Protein AF-A0A6M2BQV3-F1 (afdb_monomer_lite)

Organism: NCBI:txid1396819

Sequence (213 aa):
MRRRLRRKLACVIACLLALASIGSGAAGTNVGGQSRRVELSRQDRVTVRGLACTPYGVGIESMAPALRWSYGGKFTPVIEVSLRCAPHDRVDGLPSHYNVECRRDADRPDRAWQCLGWKAILVPTPIGDIAIEPGPYSDDFATRTVRAALDTSRFQHEVHTALPSGCRLASNWDGSGQELAELSCASGHRFLFSFWCPQGDCPRLMTVTPPGL

Secondary structure (DSSP, 8-state):
--SSSSSSSSSSTTSSSSS-----------TT-EEEEEPPPHHHHHHHHHHHSGGGT--EEEEPPEEEEEETTTEEEEEEEEEEEPP-EEETTEEEEEEEEEEEETT-TTSPPEEEEEEEEEE--TTSPEEEE-TTS-HHHHHHHHHHHHT-SSSHHHHHHHGGG-EEEE----SS-TTEEEEEETTS-EEEEE---TTS-SSEEEEEE-TT-

Str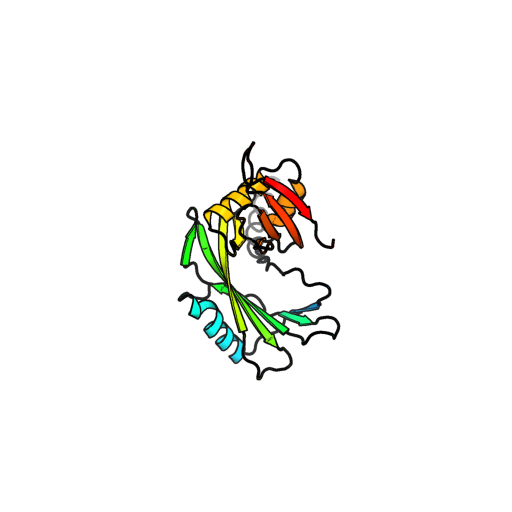ucture (mmCIF, N/CA/C/O backbone):
data_AF-A0A6M2BQV3-F1
#
_entry.id   AF-A0A6M2BQV3-F1
#
loop_
_atom_site.group_PDB
_atom_site.id
_atom_site.type_symbol
_atom_site.label_atom_id
_atom_site.label_alt_id
_atom_site.label_comp_id
_atom_site.label_asym_id
_atom_site.label_entity_id
_atom_site.label_seq_id
_atom_site.pdbx_PDB_ins_code
_atom_site.Cartn_x
_atom_site.Cartn_y
_atom_site.Cartn_z
_atom_site.occupancy
_atom_site.B_iso_or_equiv
_atom_site.auth_seq_id
_atom_site.auth_comp_id
_atom_site.auth_asym_id
_atom_site.auth_atom_id
_atom_site.pdbx_PDB_model_num
ATOM 1 N N . MET A 1 1 ? -50.383 29.218 -21.401 1.00 48.94 1 MET A N 1
ATOM 2 C CA . MET A 1 1 ? -49.205 29.005 -22.280 1.00 48.94 1 MET A CA 1
ATOM 3 C C . MET A 1 1 ? -47.844 29.070 -21.540 1.00 48.94 1 MET A C 1
ATOM 5 O O . MET A 1 1 ? -46.874 29.547 -22.101 1.00 48.94 1 MET A O 1
ATOM 9 N N . ARG A 1 2 ? -47.718 28.582 -20.286 1.00 47.00 2 ARG A N 1
ATOM 10 C CA . ARG A 1 2 ? -46.473 28.722 -19.476 1.00 47.00 2 ARG A CA 1
ATOM 11 C C . ARG A 1 2 ? -46.018 27.462 -18.709 1.00 47.00 2 ARG A C 1
ATOM 13 O O . ARG A 1 2 ? -45.164 27.550 -17.839 1.00 47.00 2 ARG A O 1
ATOM 20 N N . ARG A 1 3 ? -46.563 26.274 -19.006 1.00 46.69 3 ARG A N 1
ATOM 21 C CA . ARG A 1 3 ? -46.276 25.032 -18.243 1.00 46.69 3 ARG A CA 1
ATOM 22 C C . ARG A 1 3 ? -45.542 23.923 -19.017 1.00 46.69 3 ARG A C 1
ATOM 24 O O . ARG A 1 3 ? -45.320 22.856 -18.463 1.00 46.69 3 ARG A O 1
ATOM 31 N N . ARG A 1 4 ? -45.120 24.157 -20.267 1.00 44.50 4 ARG A N 1
ATOM 32 C CA . ARG A 1 4 ? -44.482 23.128 -21.124 1.00 44.50 4 ARG A CA 1
ATOM 33 C C . ARG A 1 4 ? -42.979 23.320 -21.387 1.00 44.50 4 ARG A C 1
ATOM 35 O O . ARG A 1 4 ? -42.440 22.630 -22.238 1.00 44.50 4 ARG A O 1
ATOM 42 N N . LEU A 1 5 ? -42.290 24.200 -20.650 1.00 47.56 5 LEU A N 1
ATOM 43 C CA . LEU A 1 5 ? -40.857 24.483 -20.867 1.00 47.56 5 LEU A CA 1
ATOM 44 C C . LEU A 1 5 ? -39.905 23.978 -19.766 1.00 47.56 5 LEU A C 1
ATOM 46 O O . LEU A 1 5 ? -38.716 24.257 -19.822 1.00 47.56 5 LEU A O 1
ATOM 50 N N . ARG A 1 6 ? -40.392 23.237 -18.760 1.00 47.84 6 ARG A N 1
ATOM 51 C CA . ARG A 1 6 ? -39.563 22.782 -17.618 1.00 47.84 6 ARG A CA 1
ATOM 52 C C . ARG A 1 6 ? -39.186 21.295 -17.629 1.00 47.84 6 ARG A C 1
ATOM 54 O O . ARG A 1 6 ? -38.537 20.834 -16.704 1.00 47.84 6 ARG A O 1
ATOM 61 N N . ARG A 1 7 ? -39.571 20.529 -18.658 1.00 45.28 7 ARG A N 1
ATOM 62 C CA . ARG A 1 7 ? -39.383 19.060 -18.697 1.00 45.28 7 ARG A CA 1
ATOM 63 C C . ARG A 1 7 ? -38.283 18.548 -19.636 1.00 45.28 7 ARG A C 1
ATOM 65 O O . ARG A 1 7 ? -38.142 17.343 -19.775 1.00 45.28 7 ARG A O 1
ATOM 72 N N . LYS A 1 8 ? -37.484 19.424 -20.255 1.00 43.09 8 LYS A N 1
ATOM 73 C CA . LYS A 1 8 ? -36.378 19.021 -21.150 1.00 43.09 8 LYS A CA 1
ATOM 74 C C . LYS A 1 8 ? -34.979 19.425 -20.661 1.00 43.09 8 LYS A C 1
ATOM 76 O O . LYS A 1 8 ? -34.040 19.393 -21.440 1.00 43.09 8 LYS A O 1
ATOM 81 N N . LEU A 1 9 ? -34.831 19.769 -19.378 1.00 42.88 9 LEU A N 1
ATOM 82 C CA . LEU A 1 9 ? -33.547 20.174 -18.784 1.00 42.88 9 LEU A CA 1
ATOM 83 C C . LEU A 1 9 ? -33.079 19.259 -17.636 1.00 42.88 9 LEU A C 1
ATOM 85 O O . LEU A 1 9 ? -32.291 19.675 -16.800 1.00 42.88 9 LEU A O 1
ATOM 89 N N . ALA A 1 10 ? -33.583 18.024 -17.573 1.00 43.19 10 ALA A N 1
ATOM 90 C CA . ALA A 1 10 ? -33.264 17.068 -16.504 1.00 43.19 10 ALA A CA 1
ATOM 91 C C . ALA A 1 10 ? -32.583 15.779 -17.007 1.00 43.19 10 ALA A C 1
ATOM 93 O O . ALA A 1 10 ? -32.419 14.839 -16.243 1.00 43.19 10 ALA A O 1
ATOM 94 N N . CYS A 1 11 ? -32.184 15.714 -18.284 1.00 38.88 11 CYS A N 1
ATOM 95 C CA . CYS A 1 11 ? -31.656 14.487 -18.899 1.00 38.88 11 CYS A CA 1
ATOM 96 C C . CYS A 1 11 ? -30.302 14.682 -19.608 1.00 38.88 11 CYS A C 1
ATOM 98 O O . CYS A 1 11 ? -29.982 13.962 -20.542 1.00 38.88 11 CYS A O 1
ATOM 100 N N . VAL A 1 12 ? -29.512 15.679 -19.188 1.00 39.25 12 VAL A N 1
ATOM 101 C CA . VAL A 1 12 ? -28.138 15.903 -19.699 1.00 39.25 12 VAL A CA 1
ATOM 102 C C . VAL A 1 12 ? -27.091 15.933 -18.568 1.00 39.25 12 VAL A C 1
ATOM 104 O O . VAL A 1 12 ? -25.900 15.834 -18.823 1.00 39.25 12 VAL A O 1
ATOM 107 N N . ILE A 1 13 ? -27.507 15.963 -17.296 1.00 42.62 13 ILE A N 1
ATOM 108 C CA . ILE A 1 13 ? -26.592 16.048 -16.136 1.00 42.62 13 ILE A CA 1
ATOM 109 C C . ILE A 1 13 ? -26.202 14.655 -15.585 1.00 42.62 13 ILE A C 1
ATOM 111 O O . ILE A 1 13 ? -25.335 14.541 -14.728 1.00 42.62 13 ILE A O 1
ATOM 115 N N . ALA A 1 14 ? -26.769 13.566 -16.116 1.00 39.78 14 ALA A N 1
ATOM 116 C CA . ALA A 1 14 ? -26.544 12.208 -15.603 1.00 39.78 14 ALA A CA 1
ATOM 117 C C . ALA A 1 14 ? -25.404 11.418 -16.290 1.00 39.78 14 ALA A C 1
ATOM 119 O O . ALA A 1 14 ? -25.138 10.291 -15.891 1.00 39.78 14 ALA A O 1
ATOM 120 N N . CYS A 1 15 ? -24.708 11.981 -17.288 1.00 33.94 15 CYS A N 1
ATOM 121 C CA . CYS A 1 15 ? -23.675 11.259 -18.058 1.00 33.94 15 CYS A CA 1
ATOM 122 C C . CYS A 1 15 ? -22.236 11.787 -17.902 1.00 33.94 15 CYS A C 1
ATOM 124 O O . CYS A 1 15 ? -21.354 11.335 -18.623 1.00 33.94 15 CYS A O 1
ATOM 126 N N . LEU A 1 16 ? -21.968 12.709 -16.970 1.00 35.16 16 LEU A N 1
ATOM 127 C CA . LEU A 1 16 ? -20.638 13.331 -16.810 1.00 35.16 16 LEU A CA 1
ATOM 128 C C . LEU A 1 16 ? -19.920 13.016 -15.484 1.00 35.16 16 LEU A C 1
ATOM 130 O O . LEU A 1 16 ? -18.868 13.584 -15.218 1.00 35.16 16 LEU A O 1
ATOM 134 N N . LEU A 1 17 ? -20.431 12.087 -14.668 1.00 39.25 17 LEU A N 1
ATOM 135 C CA . LEU A 1 17 ? -19.858 11.756 -13.349 1.00 39.25 17 LEU A CA 1
ATOM 136 C C . LEU A 1 17 ? -19.118 10.404 -13.280 1.00 39.25 17 LEU A C 1
ATOM 138 O O . LEU A 1 17 ? -18.760 9.960 -12.197 1.00 39.25 17 LEU A O 1
ATOM 142 N N . ALA A 1 18 ? -18.844 9.752 -14.414 1.00 39.84 18 ALA A N 1
ATOM 143 C CA . ALA A 1 18 ? -18.294 8.389 -14.442 1.00 39.84 18 ALA A CA 1
ATOM 144 C C . ALA A 1 18 ? -16.774 8.278 -14.699 1.00 39.84 18 ALA A C 1
ATOM 146 O O . ALA A 1 18 ? -16.302 7.197 -15.031 1.00 39.84 18 ALA A O 1
ATOM 147 N N . LEU A 1 19 ? -15.990 9.353 -14.558 1.00 42.00 19 LEU A N 1
ATOM 148 C CA . LEU A 1 19 ? -14.539 9.335 -14.825 1.00 42.00 19 LEU A CA 1
ATOM 149 C C . LEU A 1 19 ? -13.765 10.200 -13.818 1.00 42.00 19 LEU A C 1
ATOM 151 O O . LEU A 1 19 ? -13.160 11.206 -14.172 1.00 42.00 19 LEU A O 1
ATOM 155 N N . ALA A 1 20 ? -13.787 9.809 -12.545 1.00 37.25 20 ALA A N 1
ATOM 156 C CA . ALA A 1 20 ? -12.840 10.323 -11.553 1.00 37.25 20 ALA A CA 1
ATOM 157 C C . ALA A 1 20 ? -12.609 9.334 -10.398 1.00 37.25 20 ALA A C 1
ATOM 159 O O . ALA A 1 20 ? -12.496 9.732 -9.245 1.00 37.25 20 ALA A O 1
ATOM 160 N N . SER A 1 21 ? -12.496 8.035 -10.681 1.00 37.12 21 SER A N 1
ATOM 161 C CA . SER A 1 21 ? -11.796 7.129 -9.765 1.00 37.12 21 SER A CA 1
ATOM 162 C C . SER A 1 21 ? -10.295 7.294 -10.007 1.00 37.12 21 SER A C 1
ATOM 164 O O . SER A 1 21 ? -9.660 6.492 -10.696 1.00 37.12 21 SER A O 1
ATOM 166 N N . ILE A 1 22 ? -9.735 8.396 -9.502 1.00 39.53 22 ILE A N 1
ATOM 167 C CA . ILE A 1 22 ? -8.291 8.519 -9.322 1.00 39.53 22 ILE A CA 1
ATOM 168 C C . ILE A 1 22 ? -7.946 7.458 -8.283 1.00 39.53 22 ILE A C 1
ATOM 170 O O . ILE A 1 22 ? -8.261 7.612 -7.108 1.00 39.53 22 ILE A O 1
ATOM 174 N N . GLY A 1 23 ? -7.371 6.347 -8.739 1.00 35.44 23 GLY A N 1
ATOM 175 C CA . GLY A 1 23 ? -6.749 5.387 -7.845 1.00 35.44 23 GLY A CA 1
ATOM 176 C C . GLY A 1 23 ? -5.705 6.132 -7.029 1.00 35.44 23 GLY A C 1
ATOM 177 O O . GLY A 1 23 ? -4.719 6.624 -7.583 1.00 35.44 23 GLY A O 1
ATOM 178 N N . SER A 1 24 ? -5.959 6.258 -5.730 1.00 35.38 24 SER A N 1
ATOM 179 C CA . SER A 1 24 ? -4.985 6.700 -4.745 1.00 35.38 24 SER A CA 1
ATOM 180 C C . SER A 1 24 ? -3.854 5.678 -4.734 1.00 35.38 24 SER A C 1
ATOM 182 O O . SER A 1 24 ? -3.903 4.675 -4.030 1.00 35.38 24 SER A O 1
ATOM 184 N N . GLY A 1 25 ? -2.854 5.900 -5.586 1.00 35.88 25 GLY A N 1
ATOM 185 C CA . GLY A 1 25 ? -1.552 5.275 -5.439 1.00 35.88 25 GLY A CA 1
ATOM 186 C C . GLY A 1 25 ? -0.959 5.793 -4.139 1.00 35.88 25 GLY A C 1
ATOM 187 O O . GLY A 1 25 ? -0.528 6.942 -4.072 1.00 35.88 25 GLY A O 1
ATOM 188 N N . ALA A 1 26 ? -1.025 4.965 -3.103 1.00 37.00 26 ALA A N 1
ATOM 189 C CA . ALA A 1 26 ? -0.351 5.155 -1.834 1.00 37.00 26 ALA A CA 1
ATOM 190 C C . ALA A 1 26 ? 1.149 5.376 -2.087 1.00 37.00 26 ALA A C 1
ATOM 192 O O . ALA A 1 26 ? 1.874 4.443 -2.423 1.00 37.00 26 ALA A O 1
ATOM 193 N N . ALA A 1 27 ? 1.601 6.625 -1.979 1.00 39.56 27 ALA A N 1
ATOM 194 C CA . ALA A 1 27 ? 3.013 6.966 -2.005 1.00 39.56 27 ALA A CA 1
ATOM 195 C C . ALA A 1 27 ? 3.575 6.795 -0.592 1.00 39.56 27 ALA A C 1
ATOM 197 O O . ALA A 1 27 ? 3.069 7.392 0.357 1.00 39.56 27 ALA A O 1
ATOM 198 N N . GLY A 1 28 ? 4.624 5.982 -0.461 1.00 35.69 28 GLY A N 1
ATOM 199 C CA . GLY A 1 28 ? 5.408 5.893 0.764 1.00 35.69 28 GLY A CA 1
ATOM 200 C C . GLY A 1 28 ? 5.983 7.257 1.155 1.00 35.69 28 GLY A C 1
ATOM 201 O O . GLY A 1 28 ? 6.351 8.073 0.305 1.00 35.69 28 GLY A O 1
ATOM 202 N N . THR A 1 29 ? 6.068 7.504 2.459 1.00 36.94 29 THR A N 1
ATOM 203 C CA . THR A 1 29 ? 6.686 8.696 3.042 1.00 36.94 29 THR A CA 1
ATOM 204 C C . THR A 1 29 ? 8.184 8.731 2.742 1.00 36.94 29 THR A C 1
ATOM 206 O O . THR A 1 29 ? 8.995 8.220 3.513 1.00 36.94 29 THR A O 1
ATOM 209 N N . ASN A 1 30 ? 8.564 9.343 1.621 1.00 41.44 30 ASN A N 1
ATOM 210 C CA . ASN A 1 30 ? 9.957 9.615 1.290 1.00 41.44 30 ASN A CA 1
ATOM 211 C C . ASN A 1 30 ? 10.294 11.079 1.587 1.00 41.44 30 ASN A C 1
ATOM 213 O O . ASN A 1 30 ? 9.837 12.004 0.915 1.00 41.44 30 ASN A O 1
ATOM 217 N N . VAL A 1 31 ? 11.132 11.268 2.601 1.00 43.41 31 VAL A N 1
ATOM 218 C CA . VAL A 1 31 ? 11.713 12.541 3.033 1.00 43.41 31 VAL A CA 1
ATOM 219 C C . VAL A 1 31 ? 12.423 13.217 1.842 1.00 43.41 31 VAL A C 1
ATOM 221 O O . VAL A 1 31 ? 13.427 12.718 1.342 1.00 43.41 31 VAL A O 1
ATOM 224 N N . GLY A 1 32 ? 11.890 14.340 1.346 1.00 55.00 32 GLY A N 1
ATOM 225 C CA . GLY A 1 32 ? 12.575 15.240 0.400 1.00 55.00 32 GLY A CA 1
ATOM 226 C C . GLY A 1 32 ? 12.711 14.792 -1.068 1.00 55.00 32 GLY A C 1
ATOM 227 O O . GLY A 1 32 ? 13.499 15.391 -1.802 1.00 55.00 32 GLY A O 1
ATOM 228 N N . GLY A 1 33 ? 11.984 13.765 -1.520 1.00 63.62 33 GLY A N 1
ATOM 229 C CA . GLY A 1 33 ? 12.017 13.310 -2.919 1.00 63.62 33 GLY A CA 1
ATOM 230 C C . GLY A 1 33 ? 11.053 14.076 -3.836 1.00 63.62 33 GLY A C 1
ATOM 231 O O . GLY A 1 33 ? 9.896 14.284 -3.483 1.00 63.62 33 GLY A O 1
ATOM 232 N N . GLN A 1 34 ? 11.497 14.460 -5.037 1.00 81.69 34 GLN A N 1
ATOM 233 C CA . GLN A 1 34 ? 10.608 14.920 -6.113 1.00 81.69 34 GLN A CA 1
ATOM 234 C C . GLN A 1 34 ? 10.295 13.752 -7.049 1.00 81.69 34 GLN A C 1
ATOM 236 O O . GLN A 1 34 ? 11.208 13.028 -7.453 1.00 81.69 34 GLN A O 1
ATOM 241 N N . SER A 1 35 ? 9.030 13.592 -7.435 1.00 88.81 35 SER A N 1
ATOM 242 C CA . SER A 1 35 ? 8.620 12.627 -8.456 1.00 88.81 35 SER A CA 1
ATOM 243 C C . SER A 1 35 ? 8.073 13.319 -9.698 1.00 88.81 35 SER A C 1
ATOM 245 O O . SER A 1 35 ? 7.459 14.386 -9.637 1.00 88.81 35 SER A O 1
ATOM 247 N N . ARG A 1 36 ? 8.291 12.696 -10.856 1.00 93.19 36 ARG A N 1
ATOM 248 C CA . ARG A 1 36 ? 7.625 13.063 -12.111 1.00 93.19 36 ARG A CA 1
ATOM 249 C C . ARG A 1 36 ? 7.195 11.817 -12.862 1.00 93.19 36 ARG A C 1
ATOM 251 O O . ARG A 1 36 ? 7.893 10.808 -12.833 1.00 93.19 36 ARG A O 1
ATOM 258 N N . ARG A 1 37 ? 6.078 11.894 -13.581 1.00 95.06 37 ARG A N 1
ATOM 259 C CA . ARG A 1 37 ? 5.652 10.804 -14.465 1.00 95.06 37 ARG A CA 1
ATOM 260 C C . ARG A 1 37 ? 6.630 10.651 -15.626 1.00 95.06 37 ARG A C 1
ATOM 262 O O . ARG A 1 37 ? 7.111 11.647 -16.166 1.00 95.06 37 ARG A O 1
ATOM 269 N N . VAL A 1 38 ? 6.901 9.408 -16.005 1.00 95.19 38 VAL A N 1
ATOM 270 C CA . VAL A 1 38 ? 7.717 9.057 -17.172 1.00 95.19 38 VAL A CA 1
ATOM 271 C C . VAL A 1 38 ? 7.043 7.946 -17.966 1.00 95.19 38 VAL A C 1
ATOM 273 O O . VAL A 1 38 ? 6.282 7.146 -17.422 1.00 95.19 38 VAL A O 1
ATOM 276 N N . GLU A 1 39 ? 7.319 7.883 -19.264 1.00 95.06 39 GLU A N 1
ATOM 277 C CA . GLU A 1 39 ? 6.874 6.766 -20.089 1.00 95.06 39 GLU A CA 1
ATOM 278 C C . GLU A 1 39 ? 7.900 5.635 -20.047 1.00 95.06 39 GLU A C 1
ATOM 280 O O . GLU A 1 39 ? 9.097 5.847 -20.238 1.00 95.06 39 GLU A O 1
ATOM 285 N N . LEU A 1 40 ? 7.425 4.413 -19.807 1.00 94.44 40 LEU A N 1
ATOM 286 C CA . LEU A 1 40 ? 8.256 3.224 -19.961 1.00 94.44 40 LEU A CA 1
ATOM 287 C C . LEU A 1 40 ? 8.424 2.898 -21.438 1.00 94.44 40 LEU A C 1
ATOM 289 O O . LEU A 1 40 ? 7.444 2.896 -22.193 1.00 94.44 40 LEU A O 1
ATOM 293 N N . SER A 1 41 ? 9.640 2.504 -21.813 1.00 94.00 41 SER A N 1
ATOM 294 C CA . SER A 1 41 ? 9.881 1.885 -23.111 1.00 94.00 41 SER A CA 1
ATOM 295 C C . SER A 1 41 ? 9.007 0.633 -23.285 1.00 94.00 41 SER A C 1
ATOM 297 O O . SER A 1 41 ? 8.576 -0.001 -22.313 1.00 94.00 41 SER A O 1
ATOM 299 N N . ARG A 1 42 ? 8.749 0.238 -24.538 1.00 95.12 42 ARG A N 1
ATOM 300 C CA . ARG A 1 42 ? 7.991 -0.991 -24.831 1.00 95.12 42 ARG A CA 1
ATOM 301 C C . ARG A 1 42 ? 8.639 -2.211 -24.173 1.00 95.12 42 ARG A C 1
ATOM 303 O O . ARG A 1 42 ? 7.925 -3.032 -23.605 1.00 95.12 42 ARG A O 1
ATOM 310 N N . GLN A 1 43 ? 9.969 -2.296 -24.226 1.00 94.19 43 GLN A N 1
ATOM 311 C CA . GLN A 1 43 ? 10.723 -3.394 -23.633 1.00 94.19 43 GLN A CA 1
ATOM 312 C C . GLN A 1 43 ? 10.587 -3.405 -22.109 1.00 94.19 43 GLN A C 1
ATOM 314 O O . GLN A 1 43 ? 10.260 -4.443 -21.546 1.00 94.19 43 GLN A O 1
ATOM 319 N N . ASP A 1 44 ? 10.745 -2.257 -21.446 1.00 95.38 44 ASP A N 1
ATOM 320 C CA . ASP A 1 44 ? 10.594 -2.170 -19.988 1.00 95.38 44 ASP A CA 1
ATOM 321 C C . ASP A 1 44 ? 9.195 -2.561 -19.534 1.00 95.38 44 ASP A C 1
ATOM 323 O O . ASP A 1 44 ? 9.040 -3.283 -18.555 1.00 95.38 44 ASP A O 1
ATOM 327 N N . ARG A 1 45 ? 8.168 -2.144 -20.279 1.00 95.25 45 ARG A N 1
ATOM 328 C CA . ARG A 1 45 ? 6.789 -2.531 -19.983 1.00 95.25 45 ARG A CA 1
ATOM 329 C C . ARG A 1 45 ? 6.594 -4.045 -20.061 1.00 95.25 45 ARG A C 1
ATOM 331 O O . ARG A 1 45 ? 5.891 -4.601 -19.223 1.00 95.25 45 ARG A O 1
ATOM 338 N N . VAL A 1 46 ? 7.183 -4.705 -21.060 1.00 94.56 46 VAL A N 1
ATOM 339 C CA . VAL A 1 46 ? 7.135 -6.170 -21.185 1.00 94.56 46 VAL A CA 1
ATOM 340 C C . VAL A 1 46 ? 7.892 -6.826 -20.030 1.00 94.56 46 VAL A C 1
ATOM 342 O O . VAL A 1 46 ? 7.339 -7.711 -19.383 1.00 94.56 46 VAL A O 1
ATOM 345 N N . THR A 1 47 ? 9.100 -6.351 -19.719 1.00 95.88 47 THR A N 1
ATOM 346 C CA . THR A 1 47 ? 9.928 -6.877 -18.625 1.00 95.88 47 THR A CA 1
ATOM 347 C C . THR A 1 47 ? 9.227 -6.759 -17.274 1.00 95.88 47 THR A C 1
ATOM 349 O O . THR A 1 47 ? 9.065 -7.761 -16.585 1.00 95.88 47 THR A O 1
ATOM 352 N N . VAL A 1 48 ? 8.743 -5.568 -16.911 1.00 96.50 48 VAL A N 1
ATOM 353 C CA . VAL A 1 48 ? 8.025 -5.335 -15.646 1.00 96.50 48 VAL A CA 1
ATOM 354 C C . VAL A 1 48 ? 6.801 -6.243 -15.543 1.00 96.50 48 VAL A C 1
ATOM 356 O O . VAL A 1 48 ? 6.586 -6.871 -14.509 1.00 96.50 48 VAL A O 1
ATOM 359 N N . ARG A 1 49 ? 6.032 -6.389 -16.631 1.00 94.44 49 ARG A N 1
ATOM 360 C CA . ARG A 1 49 ? 4.870 -7.287 -16.647 1.00 94.44 49 ARG A CA 1
ATOM 361 C C . ARG A 1 49 ? 5.247 -8.759 -16.467 1.00 94.44 49 ARG A C 1
ATOM 363 O O . ARG A 1 49 ? 4.505 -9.490 -15.822 1.00 94.44 49 ARG A O 1
ATOM 370 N N . GLY A 1 50 ? 6.380 -9.183 -17.022 1.00 94.38 50 GLY A N 1
ATOM 371 C CA . GLY A 1 50 ? 6.885 -10.548 -16.877 1.00 94.38 50 GLY A CA 1
ATOM 372 C C . GLY A 1 50 ? 7.463 -10.856 -15.493 1.00 94.38 50 GLY A C 1
ATOM 373 O O . GLY A 1 50 ? 7.511 -12.023 -15.114 1.00 94.38 50 GLY A O 1
ATOM 374 N N . LEU A 1 51 ? 7.877 -9.838 -14.734 1.00 96.31 51 LEU A N 1
ATOM 375 C CA . LEU A 1 51 ? 8.498 -10.005 -13.416 1.00 96.31 51 LEU A CA 1
ATOM 376 C C . LEU A 1 51 ? 7.523 -9.823 -12.250 1.00 96.31 51 LEU A C 1
ATOM 378 O O . LEU A 1 51 ? 7.670 -10.507 -11.244 1.00 96.31 51 LEU A O 1
ATOM 382 N N . ALA A 1 52 ? 6.551 -8.913 -12.360 1.00 96.44 52 ALA A N 1
ATOM 383 C CA . ALA A 1 52 ? 5.801 -8.439 -11.197 1.00 96.44 52 ALA A CA 1
ATOM 384 C C . ALA A 1 52 ? 4.931 -9.520 -10.530 1.00 96.44 52 ALA A C 1
ATOM 386 O O . ALA A 1 52 ? 5.096 -9.796 -9.347 1.00 96.44 52 ALA A O 1
ATOM 387 N N . CYS A 1 53 ? 4.009 -10.134 -11.280 1.00 96.81 53 CYS A N 1
ATOM 388 C CA . CYS A 1 53 ? 3.011 -11.057 -10.718 1.00 96.81 53 CYS A CA 1
ATOM 389 C C . CYS A 1 53 ? 3.320 -12.543 -10.959 1.00 96.81 53 CYS A C 1
ATOM 391 O O . CYS A 1 53 ? 2.739 -13.411 -10.309 1.00 96.81 53 CYS A O 1
ATOM 393 N N . THR A 1 54 ? 4.277 -12.843 -11.843 1.00 96.00 54 THR A N 1
ATOM 394 C CA . THR A 1 54 ? 4.715 -14.210 -12.165 1.00 96.00 54 THR A CA 1
ATOM 395 C C . THR A 1 54 ? 5.169 -15.015 -10.941 1.00 96.00 54 THR A C 1
ATOM 397 O O . THR A 1 54 ? 4.759 -16.171 -10.844 1.00 96.00 54 THR A O 1
ATOM 400 N N . PRO A 1 55 ? 5.933 -14.457 -9.972 1.00 95.75 55 PRO A N 1
ATOM 401 C CA . PRO A 1 55 ? 6.332 -15.197 -8.770 1.00 95.75 55 PRO A CA 1
ATOM 402 C C . PRO A 1 55 ? 5.153 -15.696 -7.926 1.00 95.75 55 PRO A C 1
ATOM 404 O O . PRO A 1 55 ? 5.298 -16.662 -7.185 1.00 95.75 55 PRO A O 1
ATOM 407 N N . TYR A 1 56 ? 3.990 -15.054 -8.050 1.00 94.75 56 TYR A N 1
ATOM 408 C CA . TYR A 1 56 ? 2.769 -15.394 -7.321 1.00 94.75 56 TYR A CA 1
ATOM 409 C C . TYR A 1 56 ? 1.802 -16.260 -8.139 1.00 94.75 56 TYR A C 1
ATOM 411 O O . TYR A 1 56 ? 0.717 -16.582 -7.663 1.00 94.75 56 TYR A O 1
ATOM 419 N N . GLY A 1 57 ? 2.155 -16.613 -9.381 1.00 95.75 57 GLY A N 1
ATOM 420 C CA . GLY A 1 57 ? 1.313 -17.437 -10.250 1.00 95.75 57 GLY A CA 1
ATOM 421 C C . GLY A 1 57 ? 0.007 -16.770 -10.696 1.00 95.75 57 GLY A C 1
ATOM 422 O O . GLY A 1 57 ? -0.920 -17.472 -11.094 1.00 95.75 57 GLY A O 1
ATOM 423 N N . VAL A 1 58 ? -0.088 -15.436 -10.645 1.00 96.69 58 VAL A N 1
ATOM 424 C CA . VAL A 1 58 ? -1.304 -14.688 -11.010 1.00 96.69 58 VAL A CA 1
ATOM 425 C C . VAL A 1 58 ? -1.054 -13.634 -12.085 1.00 96.69 58 VAL A C 1
ATOM 427 O O . VAL A 1 58 ? 0.070 -13.190 -12.317 1.00 96.69 58 VAL A O 1
ATOM 430 N N . GLY A 1 59 ? -2.128 -13.231 -12.769 1.00 96.75 59 GLY A N 1
ATOM 431 C CA . GLY A 1 59 ? -2.091 -12.165 -13.770 1.00 96.75 59 GLY A CA 1
ATOM 432 C C . GLY A 1 59 ? -1.926 -10.769 -13.161 1.00 96.75 59 GLY A C 1
ATOM 433 O O . GLY A 1 59 ? -2.006 -10.580 -11.950 1.00 96.75 59 GLY A O 1
ATOM 434 N N . ILE A 1 60 ? -1.738 -9.767 -14.021 1.00 97.38 60 ILE A N 1
ATOM 435 C CA . ILE A 1 60 ? -1.745 -8.349 -13.633 1.00 97.38 60 ILE A CA 1
ATOM 436 C C . ILE A 1 60 ? -3.161 -7.807 -13.805 1.00 97.38 60 ILE A C 1
ATOM 438 O O . ILE A 1 60 ? -3.724 -7.901 -14.894 1.00 97.38 60 ILE A O 1
ATOM 442 N N . GLU A 1 61 ? -3.707 -7.205 -12.754 1.00 97.12 61 GLU A N 1
ATOM 443 C CA . GLU A 1 61 ? -4.993 -6.505 -12.798 1.00 97.12 61 GLU A CA 1
ATOM 444 C C . GLU A 1 61 ? -4.805 -5.055 -13.243 1.00 97.12 61 GLU A C 1
ATOM 446 O O . GLU A 1 61 ? -5.499 -4.568 -14.135 1.00 97.12 61 GLU A O 1
ATOM 451 N N . SER A 1 62 ? -3.833 -4.357 -12.652 1.00 96.75 62 SER A N 1
ATOM 452 C CA . SER A 1 62 ? -3.542 -2.970 -13.006 1.00 96.75 62 SER A CA 1
ATOM 453 C C . SER A 1 62 ? -2.066 -2.623 -12.837 1.00 96.75 62 SER A C 1
ATOM 455 O O . SER A 1 62 ? -1.322 -3.263 -12.096 1.00 96.75 62 SER A O 1
ATOM 457 N N . MET A 1 63 ? -1.635 -1.598 -13.568 1.00 95.81 63 MET A N 1
ATOM 458 C CA . MET A 1 63 ? -0.279 -1.058 -13.542 1.00 95.81 63 MET A CA 1
ATOM 459 C C . MET A 1 63 ? -0.386 0.465 -13.529 1.00 95.81 63 MET A C 1
ATOM 461 O O . MET A 1 63 ? -0.960 1.051 -14.451 1.00 95.81 63 MET A O 1
ATOM 465 N N . ALA A 1 64 ? 0.138 1.089 -12.480 1.00 94.88 64 ALA A N 1
ATOM 466 C CA . ALA A 1 64 ? 0.149 2.535 -12.320 1.00 94.88 64 ALA A CA 1
ATOM 467 C C . ALA A 1 64 ? 1.100 3.206 -13.335 1.00 94.88 64 ALA A C 1
ATOM 469 O O . ALA A 1 64 ? 1.972 2.545 -13.913 1.00 94.88 64 ALA A O 1
ATOM 470 N N . PRO A 1 65 ? 0.963 4.527 -13.571 1.00 94.75 65 PRO A N 1
ATOM 471 C CA . PRO A 1 65 ? 1.962 5.284 -14.315 1.00 94.75 65 PRO A CA 1
ATOM 472 C C . PRO A 1 65 ? 3.343 5.156 -13.667 1.00 94.75 65 PRO A C 1
ATOM 474 O O . PRO A 1 65 ? 3.459 5.215 -12.446 1.00 94.75 65 PRO A O 1
ATOM 477 N N . ALA A 1 66 ? 4.390 5.037 -14.483 1.00 96.06 66 ALA A N 1
ATOM 478 C CA . ALA A 1 66 ? 5.751 5.012 -13.971 1.00 96.06 66 ALA A CA 1
ATOM 479 C C . ALA A 1 66 ? 6.162 6.394 -13.452 1.00 96.06 66 ALA A C 1
ATOM 481 O O . ALA A 1 66 ? 5.888 7.424 -14.083 1.00 96.06 66 ALA A O 1
ATOM 482 N N . LEU A 1 67 ? 6.849 6.406 -12.317 1.00 96.19 67 LEU A N 1
ATOM 483 C CA . LEU A 1 67 ? 7.369 7.606 -11.680 1.00 96.19 67 LEU A CA 1
ATOM 484 C C . LEU A 1 67 ? 8.891 7.566 -11.697 1.00 96.19 67 LEU A C 1
ATOM 486 O O . LEU A 1 67 ? 9.495 6.545 -11.397 1.00 96.19 67 LEU A O 1
ATOM 490 N N . ARG A 1 68 ? 9.520 8.690 -12.034 1.00 94.25 68 ARG A N 1
ATOM 491 C CA . ARG A 1 68 ? 10.942 8.910 -11.788 1.00 94.25 68 ARG A CA 1
ATOM 492 C C . ARG A 1 68 ? 11.093 9.733 -10.520 1.00 94.25 68 ARG A C 1
ATOM 494 O O . ARG A 1 68 ? 10.631 10.874 -10.486 1.00 94.25 68 ARG A O 1
ATOM 501 N N . TRP A 1 69 ? 11.762 9.158 -9.532 1.00 92.25 69 TRP A N 1
ATOM 502 C CA . TRP A 1 69 ? 12.084 9.787 -8.259 1.00 92.25 69 TRP A CA 1
ATOM 503 C C . TRP A 1 69 ? 13.504 10.351 -8.272 1.00 92.25 69 TRP A C 1
ATOM 505 O O . TRP A 1 69 ? 14.436 9.700 -8.748 1.00 92.25 69 TRP A O 1
ATOM 515 N N . SER A 1 70 ? 13.662 11.553 -7.722 1.00 88.50 70 SER A N 1
ATOM 516 C CA . SER A 1 70 ? 14.944 12.231 -7.525 1.00 88.50 70 SER A CA 1
ATOM 517 C C . SER A 1 70 ? 15.055 12.709 -6.078 1.00 88.50 70 SER A C 1
ATOM 519 O O . SER A 1 70 ? 14.144 13.365 -5.575 1.00 88.50 70 SER A O 1
ATOM 521 N N . TYR A 1 71 ? 16.188 12.438 -5.424 1.00 82.38 71 TYR A N 1
ATOM 522 C CA . TYR A 1 71 ? 16.388 12.712 -3.995 1.00 82.38 71 TYR A CA 1
ATOM 523 C C . TYR A 1 71 ? 17.580 13.647 -3.763 1.00 82.38 71 TYR A C 1
ATOM 525 O O . TYR A 1 71 ? 18.683 13.199 -3.440 1.00 82.38 71 TYR A O 1
ATOM 533 N N . GLY A 1 72 ? 17.377 14.952 -3.976 1.00 71.94 72 GLY A N 1
ATOM 534 C CA . GLY A 1 72 ? 18.312 16.014 -3.564 1.00 71.94 72 GLY A CA 1
ATOM 535 C C . GLY A 1 72 ? 19.791 15.832 -3.953 1.00 71.94 72 GLY A C 1
ATOM 536 O O . GLY A 1 72 ? 20.659 16.345 -3.256 1.00 71.94 72 GLY A O 1
ATOM 537 N N . GLY A 1 73 ? 20.091 15.064 -5.008 1.00 67.81 73 GLY A N 1
ATOM 538 C CA . GLY A 1 73 ? 21.449 14.761 -5.480 1.00 67.81 73 GLY A CA 1
ATOM 539 C C . GLY A 1 73 ? 22.240 13.716 -4.677 1.00 67.81 73 GLY A C 1
ATOM 540 O O . GLY A 1 73 ? 23.331 13.353 -5.105 1.00 67.81 73 GLY A O 1
ATOM 541 N N . LYS A 1 74 ? 21.726 13.210 -3.546 1.00 74.00 74 LYS A N 1
ATOM 542 C CA . LYS A 1 74 ? 22.441 12.225 -2.704 1.00 74.00 74 LYS A CA 1
ATOM 543 C C . LYS A 1 74 ? 22.200 10.770 -3.102 1.00 74.00 74 LYS A C 1
ATOM 545 O O . LYS A 1 74 ? 23.029 9.921 -2.793 1.00 74.00 74 LYS A O 1
ATOM 550 N N . PHE A 1 75 ? 21.089 10.483 -3.774 1.00 81.69 75 PHE A N 1
ATOM 551 C CA . PHE A 1 75 ? 20.741 9.130 -4.202 1.00 81.69 75 PHE A CA 1
ATOM 552 C C . PHE A 1 75 ? 20.537 9.076 -5.712 1.00 81.69 75 PHE A C 1
ATOM 554 O O . PHE A 1 75 ? 20.014 10.024 -6.308 1.00 81.69 75 PHE A O 1
ATOM 561 N N . THR A 1 76 ? 20.932 7.952 -6.315 1.00 87.50 76 THR A N 1
ATOM 562 C CA . THR A 1 76 ? 20.678 7.669 -7.729 1.00 87.50 76 THR A CA 1
ATOM 563 C C . THR A 1 76 ? 19.177 7.764 -8.004 1.00 87.50 76 THR A C 1
ATOM 565 O O . THR A 1 76 ? 18.392 7.154 -7.274 1.00 87.50 76 THR A O 1
ATOM 568 N N . PRO A 1 77 ? 18.750 8.517 -9.032 1.00 91.62 77 PRO A N 1
ATOM 569 C CA . PRO A 1 77 ? 17.348 8.562 -9.409 1.00 91.62 77 PRO A CA 1
ATOM 570 C C . PRO A 1 77 ? 16.830 7.173 -9.784 1.00 91.62 77 PRO A C 1
ATOM 572 O O . PRO A 1 77 ? 17.519 6.414 -10.467 1.00 91.62 77 PRO A O 1
ATOM 5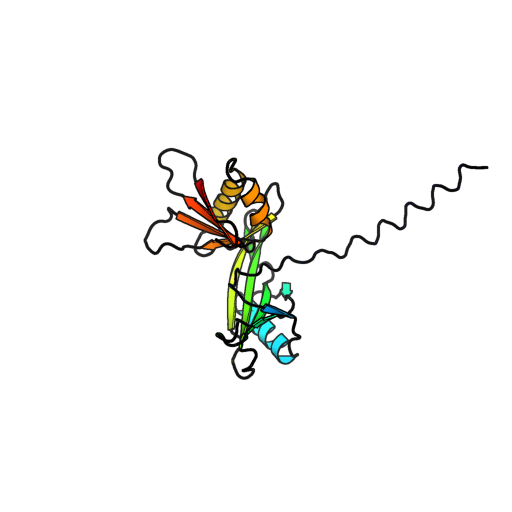75 N N . VAL A 1 78 ? 15.593 6.862 -9.408 1.00 94.38 78 VAL A N 1
ATOM 576 C CA . VAL A 1 78 ? 14.965 5.563 -9.697 1.00 94.38 78 VAL A CA 1
ATOM 577 C C . VAL A 1 78 ? 13.699 5.748 -10.517 1.00 94.38 78 VAL A C 1
ATOM 579 O O . VAL A 1 78 ? 12.974 6.727 -10.345 1.00 94.38 78 VAL A O 1
ATOM 582 N N . ILE A 1 79 ? 13.441 4.815 -11.429 1.00 95.81 79 ILE A N 1
ATOM 583 C CA . ILE A 1 79 ? 12.124 4.629 -12.032 1.00 95.81 79 ILE A CA 1
ATOM 584 C C . ILE A 1 79 ? 11.401 3.584 -11.198 1.00 95.81 79 ILE A C 1
ATOM 586 O O . ILE A 1 79 ? 11.940 2.508 -10.958 1.00 95.81 79 ILE A O 1
ATOM 590 N N . GLU A 1 80 ? 10.184 3.904 -10.794 1.00 96.62 80 GLU A N 1
ATOM 591 C CA . GLU A 1 80 ? 9.304 3.065 -10.000 1.00 96.62 80 GLU A CA 1
ATOM 592 C C . GLU A 1 80 ? 7.981 2.854 -10.734 1.00 96.62 80 GLU A C 1
ATOM 594 O O . GLU A 1 80 ? 7.453 3.763 -11.382 1.00 96.62 80 GLU A O 1
ATOM 599 N N . VAL A 1 81 ? 7.452 1.639 -10.639 1.00 97.06 81 VAL A N 1
ATOM 600 C CA . VAL A 1 81 ? 6.162 1.248 -11.201 1.00 97.06 81 VAL A CA 1
ATOM 601 C C . VAL A 1 81 ? 5.447 0.393 -10.169 1.00 97.06 81 VAL A C 1
ATOM 603 O O . VAL A 1 81 ? 5.937 -0.677 -9.816 1.00 97.06 81 VAL A O 1
ATOM 606 N N . SER A 1 82 ? 4.279 0.840 -9.721 1.00 96.12 82 SER A N 1
ATOM 607 C CA . SER A 1 82 ? 3.411 0.051 -8.846 1.00 96.12 82 SER A CA 1
ATOM 608 C C . SER A 1 82 ? 2.401 -0.740 -9.676 1.00 96.12 82 SER A C 1
ATOM 610 O O . SER A 1 82 ? 1.827 -0.229 -10.643 1.00 96.12 82 SER A O 1
ATOM 612 N N . LEU A 1 83 ? 2.171 -1.991 -9.305 1.00 97.00 83 LEU A N 1
ATOM 613 C CA . LEU A 1 83 ? 1.243 -2.909 -9.949 1.00 97.00 83 LEU A CA 1
ATOM 614 C C . LEU A 1 83 ? 0.358 -3.566 -8.896 1.00 97.00 83 LEU A C 1
ATOM 616 O O . LEU A 1 83 ? 0.799 -3.831 -7.779 1.00 97.00 83 LEU A O 1
ATOM 620 N N . ARG A 1 84 ? -0.873 -3.881 -9.289 1.00 96.94 84 ARG A N 1
ATOM 621 C CA . ARG A 1 84 ? -1.765 -4.761 -8.536 1.00 96.94 84 ARG A CA 1
ATOM 622 C C . ARG A 1 84 ? -1.951 -6.039 -9.334 1.00 96.94 84 ARG A C 1
ATOM 624 O O . ARG A 1 84 ? -2.340 -5.998 -10.508 1.00 96.94 84 ARG A O 1
ATOM 631 N N . CYS A 1 85 ? -1.649 -7.164 -8.710 1.00 97.69 85 CYS A N 1
ATOM 632 C CA . CYS A 1 85 ? -1.911 -8.473 -9.273 1.00 97.69 85 CYS A CA 1
ATOM 633 C C . CYS A 1 85 ? -3.396 -8.827 -9.152 1.00 97.69 85 CYS A C 1
ATOM 635 O O . CYS A 1 85 ? -4.116 -8.301 -8.298 1.00 97.69 85 CYS A O 1
ATOM 637 N N . ALA A 1 86 ? -3.846 -9.731 -10.018 1.00 97.44 86 ALA A N 1
ATOM 638 C CA . ALA A 1 86 ? -5.190 -10.279 -9.968 1.00 97.44 86 ALA A CA 1
ATOM 639 C C . ALA A 1 86 ? -5.477 -10.910 -8.590 1.00 97.44 86 ALA A C 1
ATOM 641 O O . ALA A 1 86 ? -4.546 -11.418 -7.953 1.00 97.44 86 ALA A O 1
ATOM 642 N N . PRO A 1 87 ? -6.745 -10.887 -8.135 1.00 97.00 87 PRO A N 1
ATOM 643 C CA . PRO A 1 87 ? -7.142 -11.567 -6.911 1.00 97.00 87 PRO A CA 1
ATOM 644 C C . PRO A 1 87 ? -6.691 -13.029 -6.898 1.00 97.00 87 PRO A C 1
ATOM 646 O O . PRO A 1 87 ? -6.811 -13.717 -7.914 1.00 97.00 87 PRO A O 1
ATOM 649 N N . HIS A 1 88 ? -6.222 -13.509 -5.749 1.00 94.19 88 HIS A N 1
ATOM 650 C CA . HIS A 1 88 ? -5.717 -14.883 -5.601 1.00 94.19 88 HIS A CA 1
ATOM 651 C C . HIS A 1 88 ? -6.374 -15.667 -4.458 1.00 94.19 88 HIS A C 1
ATOM 653 O O . HIS A 1 88 ? -6.257 -16.886 -4.409 1.00 94.19 88 HIS A O 1
ATOM 659 N N . ASP A 1 89 ? -7.034 -14.979 -3.526 1.00 94.75 89 ASP A N 1
ATOM 660 C CA . ASP A 1 89 ? -7.698 -15.566 -2.361 1.00 94.75 89 ASP A CA 1
ATOM 661 C C . ASP A 1 89 ? -8.794 -14.604 -1.860 1.00 94.75 89 ASP A C 1
ATOM 663 O O . ASP A 1 89 ? -9.023 -13.539 -2.457 1.00 94.75 89 ASP A O 1
ATOM 667 N N . ARG A 1 90 ? -9.509 -14.981 -0.797 1.00 95.94 90 ARG A N 1
ATOM 668 C CA . ARG A 1 90 ? -10.525 -14.154 -0.147 1.00 95.94 90 ARG A CA 1
ATOM 669 C C . ARG A 1 90 ? -10.316 -14.100 1.361 1.00 95.94 90 ARG A C 1
ATOM 671 O O . ARG A 1 90 ? -10.146 -15.126 2.006 1.00 95.94 90 ARG A O 1
ATOM 678 N N . VAL A 1 91 ? -10.445 -12.905 1.925 1.00 93.69 91 VAL A N 1
ATOM 679 C CA . VAL A 1 91 ? -10.428 -12.653 3.372 1.00 93.69 91 VAL A CA 1
ATOM 680 C C . VAL A 1 91 ? -11.728 -11.953 3.737 1.00 93.69 91 VAL A C 1
ATOM 682 O O . VAL A 1 91 ? -12.099 -10.981 3.083 1.00 93.69 91 VAL A O 1
ATOM 685 N N . ASP A 1 92 ? -12.466 -12.488 4.712 1.00 90.88 92 ASP A N 1
ATOM 686 C CA . ASP A 1 92 ? -13.806 -12.005 5.090 1.00 90.88 92 ASP A CA 1
ATOM 687 C C . ASP A 1 92 ? -14.751 -11.823 3.883 1.00 90.88 92 ASP A C 1
ATOM 689 O O . ASP A 1 92 ? -15.569 -10.909 3.808 1.00 90.88 92 ASP A O 1
ATOM 693 N N . GLY A 1 93 ? -14.624 -12.705 2.887 1.00 92.56 93 GLY A N 1
ATOM 694 C CA . GLY A 1 93 ? -15.424 -12.660 1.666 1.00 92.56 93 GLY A CA 1
ATOM 695 C C . GLY A 1 93 ? -14.996 -11.597 0.647 1.00 92.56 93 GLY A C 1
ATOM 696 O O . GLY A 1 93 ? -15.559 -11.597 -0.448 1.00 92.56 93 GLY A O 1
ATOM 697 N N . LEU A 1 94 ? -13.989 -10.766 0.918 1.00 94.50 94 LEU A N 1
ATOM 698 C CA . LEU A 1 94 ? -13.424 -9.796 -0.028 1.00 94.50 94 LEU A CA 1
ATOM 699 C C . LEU A 1 94 ? -12.154 -10.334 -0.707 1.00 94.50 94 LEU A C 1
ATOM 701 O O . LEU A 1 94 ? -11.440 -11.134 -0.107 1.00 94.50 94 LEU A O 1
ATOM 705 N N . PRO A 1 95 ? -11.856 -9.935 -1.957 1.00 95.06 95 PRO A N 1
ATOM 706 C CA . PRO A 1 95 ? -10.664 -10.402 -2.658 1.00 95.06 95 PRO A CA 1
ATOM 707 C C . PRO A 1 95 ? -9.377 -9.884 -2.002 1.00 95.06 95 PRO A C 1
ATOM 709 O O . PRO A 1 95 ? -9.264 -8.698 -1.685 1.00 95.06 95 PRO A O 1
ATOM 712 N N . SER A 1 96 ? -8.380 -10.758 -1.864 1.00 95.69 96 SER A N 1
ATOM 713 C CA . SER A 1 96 ? -7.008 -10.363 -1.536 1.00 95.69 96 SER A CA 1
ATOM 714 C C . SER A 1 96 ? -6.135 -10.321 -2.784 1.00 95.69 96 SER A C 1
ATOM 716 O O . SER A 1 96 ? -6.295 -11.129 -3.704 1.00 95.69 96 SER A O 1
ATOM 718 N N . HIS A 1 97 ? -5.182 -9.396 -2.789 1.00 96.56 97 HIS A N 1
ATOM 719 C CA . HIS A 1 97 ? -4.290 -9.145 -3.913 1.00 96.56 97 HIS A CA 1
ATOM 720 C C . HIS A 1 97 ? -2.833 -9.145 -3.459 1.00 96.56 97 HIS A C 1
ATOM 722 O O . HIS A 1 97 ? -2.532 -8.954 -2.281 1.00 96.56 97 HIS A O 1
ATOM 728 N N . TYR A 1 98 ? -1.928 -9.255 -4.427 1.00 96.00 98 TYR A N 1
ATOM 729 C CA . TYR A 1 98 ? -0.549 -8.818 -4.252 1.00 96.00 98 TYR A CA 1
ATOM 730 C C . TYR A 1 98 ? -0.377 -7.434 -4.871 1.00 96.00 98 TYR A C 1
ATOM 732 O O . TYR A 1 98 ? -0.731 -7.221 -6.034 1.00 96.00 98 TYR A O 1
ATOM 740 N N . ASN A 1 99 ? 0.179 -6.504 -4.103 1.00 95.50 99 ASN A N 1
ATOM 741 C CA . ASN A 1 99 ? 0.716 -5.256 -4.626 1.00 95.50 99 ASN A CA 1
ATOM 742 C C . ASN A 1 99 ? 2.206 -5.462 -4.879 1.00 95.50 99 ASN A C 1
ATOM 744 O O . ASN A 1 99 ? 2.884 -6.105 -4.079 1.00 95.50 99 ASN A O 1
ATOM 748 N N . VAL A 1 100 ? 2.704 -4.953 -5.999 1.00 97.12 100 VAL A N 1
ATOM 749 C CA . VAL A 1 100 ? 4.094 -5.127 -6.418 1.00 97.12 100 VAL A CA 1
ATOM 750 C C . VAL A 1 100 ? 4.661 -3.788 -6.832 1.00 97.12 100 VAL A C 1
ATOM 752 O O . VAL A 1 100 ? 4.062 -3.070 -7.628 1.00 97.12 100 VAL A O 1
ATOM 755 N N . GLU A 1 101 ? 5.842 -3.469 -6.337 1.00 96.69 101 GLU A N 1
ATOM 756 C CA . GLU A 1 101 ? 6.598 -2.301 -6.742 1.00 96.69 101 GLU A CA 1
ATOM 757 C C . GLU A 1 101 ? 7.866 -2.745 -7.458 1.00 96.69 101 GLU A C 1
ATOM 759 O O . GLU A 1 101 ? 8.706 -3.456 -6.905 1.00 96.69 101 GLU A O 1
ATOM 764 N N . CYS A 1 102 ? 7.987 -2.333 -8.715 1.00 97.69 102 CYS A N 1
ATOM 765 C CA . CYS A 1 102 ? 9.153 -2.591 -9.537 1.00 97.69 102 CYS A CA 1
ATOM 766 C C . CYS A 1 102 ? 9.990 -1.321 -9.659 1.00 97.69 102 CYS A C 1
ATOM 768 O O . CYS A 1 102 ? 9.481 -0.274 -10.064 1.00 97.69 102 CYS A O 1
ATOM 770 N N . ARG A 1 103 ? 11.284 -1.426 -9.355 1.00 96.88 103 ARG A N 1
ATOM 771 C CA . ARG A 1 103 ? 12.251 -0.331 -9.416 1.00 96.88 103 ARG A CA 1
ATOM 772 C C . ARG A 1 103 ? 13.429 -0.660 -10.325 1.00 96.88 103 ARG A C 1
ATOM 774 O O . ARG A 1 103 ? 13.852 -1.812 -10.430 1.00 96.88 103 ARG A O 1
ATOM 781 N N . ARG A 1 104 ? 13.983 0.372 -10.957 1.00 96.06 104 ARG A N 1
ATOM 782 C CA . ARG A 1 104 ? 15.279 0.329 -11.647 1.00 96.06 104 ARG A CA 1
ATOM 783 C C . ARG A 1 104 ? 15.961 1.687 -11.545 1.00 96.06 104 ARG A C 1
ATOM 785 O O . ARG A 1 104 ? 15.295 2.718 -11.623 1.00 96.06 104 ARG A O 1
ATOM 792 N N . ASP A 1 105 ? 17.283 1.688 -11.455 1.00 94.19 105 ASP A N 1
ATOM 793 C CA . ASP A 1 105 ? 18.097 2.893 -11.609 1.00 94.19 105 ASP A CA 1
ATOM 794 C C . ASP A 1 105 ? 17.761 3.610 -12.925 1.00 94.19 105 ASP A C 1
ATOM 796 O O . ASP A 1 105 ? 17.865 3.052 -14.021 1.00 94.19 105 ASP A O 1
ATOM 800 N N . ALA A 1 106 ? 17.347 4.870 -12.825 1.00 90.88 106 ALA A N 1
ATOM 801 C CA . ALA A 1 106 ? 16.821 5.617 -13.961 1.00 90.88 106 ALA A CA 1
ATOM 802 C C . ALA A 1 106 ? 17.905 5.998 -14.981 1.00 90.88 106 ALA A C 1
ATOM 804 O O . ALA A 1 106 ? 17.595 6.195 -16.154 1.00 90.88 106 ALA A O 1
ATOM 805 N N . ASP A 1 107 ? 19.156 6.095 -14.529 1.00 89.81 107 ASP A N 1
ATOM 806 C CA . ASP A 1 107 ? 20.314 6.496 -15.337 1.00 89.81 107 ASP A CA 1
ATOM 807 C C . ASP A 1 107 ? 21.202 5.301 -15.728 1.00 89.81 107 ASP A C 1
ATOM 809 O O . ASP A 1 107 ? 22.249 5.466 -16.352 1.00 89.81 107 ASP A O 1
ATOM 813 N N . ARG A 1 108 ? 20.779 4.081 -15.373 1.00 89.75 108 ARG A N 1
ATOM 814 C CA . ARG A 1 108 ? 21.473 2.822 -15.668 1.00 89.75 108 ARG A CA 1
ATOM 815 C C . ARG A 1 108 ? 20.483 1.810 -16.253 1.00 89.75 108 ARG A C 1
ATOM 817 O O . ARG A 1 108 ? 20.088 0.865 -15.569 1.00 89.75 108 ARG A O 1
ATOM 824 N N . PRO A 1 109 ? 20.044 1.995 -17.513 1.00 84.31 109 PRO A N 1
ATOM 825 C CA . PRO A 1 109 ? 19.061 1.107 -18.140 1.00 84.31 109 PRO A CA 1
ATOM 826 C C . PRO A 1 109 ? 19.573 -0.332 -18.323 1.00 84.31 109 PRO A C 1
ATOM 828 O O . PRO A 1 109 ? 18.764 -1.235 -18.528 1.00 84.31 109 PRO A O 1
ATOM 831 N N . ASP A 1 110 ? 20.890 -0.543 -18.217 1.00 88.00 110 ASP A N 1
ATOM 832 C CA . ASP A 1 110 ? 21.562 -1.846 -18.185 1.00 88.00 110 ASP A CA 1
ATOM 833 C C . ASP A 1 110 ? 21.276 -2.652 -16.907 1.00 88.00 110 ASP A C 1
ATOM 835 O O . ASP A 1 110 ? 21.429 -3.874 -16.900 1.00 88.00 110 ASP A O 1
ATOM 839 N N . ARG A 1 111 ? 20.857 -1.996 -15.817 1.00 90.88 111 ARG A N 1
ATOM 840 C CA . ARG A 1 111 ? 20.513 -2.673 -14.562 1.00 90.88 111 ARG A CA 1
ATOM 841 C C . ARG A 1 111 ? 19.175 -3.396 -14.684 1.00 90.88 111 ARG A C 1
ATOM 843 O O . ARG A 1 111 ? 18.230 -2.910 -15.301 1.00 90.88 111 ARG A O 1
ATOM 850 N N . ALA A 1 112 ? 19.084 -4.562 -14.052 1.00 93.62 112 ALA A N 1
ATOM 851 C CA . ALA A 1 112 ? 17.844 -5.320 -14.003 1.00 93.62 112 ALA A CA 1
ATOM 852 C C . ALA A 1 112 ? 16.770 -4.581 -13.192 1.00 93.62 112 ALA A C 1
ATOM 854 O O . ALA A 1 112 ? 17.064 -3.904 -12.204 1.00 93.62 112 ALA A O 1
ATOM 855 N N . TRP A 1 113 ? 15.518 -4.760 -13.604 1.00 96.81 113 TRP A N 1
ATOM 856 C CA . TRP A 1 113 ? 14.364 -4.414 -12.786 1.00 96.81 113 TRP A CA 1
ATOM 857 C C . TRP A 1 113 ? 14.330 -5.291 -11.537 1.00 96.81 113 TRP A C 1
ATOM 859 O O . TRP A 1 113 ? 14.569 -6.497 -11.610 1.00 96.81 113 TRP A O 1
ATOM 869 N N . GLN A 1 114 ? 14.001 -4.683 -10.405 1.00 96.31 114 GLN A N 1
ATOM 870 C CA . GLN A 1 114 ? 13.816 -5.367 -9.132 1.00 96.31 114 GLN A CA 1
ATOM 871 C C . GLN A 1 114 ? 12.380 -5.148 -8.691 1.00 96.31 114 GLN A C 1
ATOM 873 O O . GLN A 1 114 ? 11.958 -4.004 -8.550 1.00 96.31 114 GLN A O 1
ATOM 878 N N . CYS A 1 115 ? 11.631 -6.229 -8.506 1.00 96.75 115 CYS A N 1
ATOM 879 C CA . CYS A 1 115 ? 10.245 -6.168 -8.071 1.00 96.75 115 CYS A CA 1
ATOM 880 C C . CYS A 1 115 ? 10.124 -6.764 -6.673 1.00 96.75 115 CYS A C 1
ATOM 882 O O . CYS A 1 115 ? 10.604 -7.871 -6.425 1.00 96.75 115 CYS A O 1
ATOM 884 N N . LEU A 1 116 ? 9.476 -6.030 -5.777 1.00 95.25 116 LEU A N 1
ATOM 885 C CA . LEU A 1 116 ? 9.116 -6.491 -4.444 1.00 95.25 116 LEU A CA 1
ATOM 886 C C . LEU A 1 116 ? 7.605 -6.439 -4.331 1.00 95.25 116 LEU A C 1
ATOM 888 O O . LEU A 1 116 ? 7.001 -5.422 -4.663 1.00 95.25 116 LEU A O 1
ATOM 892 N N . GLY A 1 117 ? 7.000 -7.531 -3.882 1.00 92.62 117 GLY A N 1
ATOM 893 C CA . GLY A 1 117 ? 5.563 -7.593 -3.695 1.00 92.62 117 GLY A CA 1
ATOM 894 C C . GLY A 1 117 ? 5.172 -8.063 -2.311 1.00 92.62 117 GLY A C 1
ATOM 895 O O . GLY A 1 117 ? 5.937 -8.719 -1.601 1.00 92.62 117 GLY A O 1
ATOM 896 N N . TRP A 1 118 ? 3.961 -7.693 -1.931 1.00 93.81 118 TRP A N 1
ATOM 897 C CA . TRP A 1 118 ? 3.394 -7.936 -0.618 1.00 93.81 118 TRP A CA 1
ATOM 898 C C . TRP A 1 118 ? 1.887 -8.135 -0.735 1.00 93.81 118 TRP A C 1
ATOM 900 O O . TRP A 1 118 ? 1.233 -7.636 -1.654 1.00 93.81 118 TRP A O 1
ATOM 910 N N . LYS A 1 119 ? 1.332 -8.908 0.199 1.00 95.00 119 LYS A N 1
ATOM 911 C CA . LYS A 1 119 ? -0.106 -9.157 0.265 1.00 95.00 119 LYS A CA 1
ATOM 912 C C . LYS A 1 119 ? -0.825 -7.895 0.740 1.00 95.00 119 LYS A C 1
ATOM 914 O O . LYS A 1 119 ? -0.383 -7.251 1.690 1.00 95.00 119 LYS A O 1
ATOM 919 N N . ALA A 1 120 ? -1.951 -7.596 0.110 1.00 95.50 120 ALA A N 1
ATOM 920 C CA . ALA A 1 120 ? -2.911 -6.598 0.543 1.00 95.50 120 ALA A CA 1
ATOM 921 C C . ALA A 1 120 ? -4.301 -7.238 0.634 1.00 95.50 120 ALA A C 1
ATOM 923 O O . ALA A 1 120 ? -4.749 -7.932 -0.286 1.00 95.50 120 ALA A O 1
ATOM 924 N N . ILE A 1 121 ? -4.981 -7.003 1.750 1.00 97.00 121 ILE A N 1
ATOM 925 C CA . ILE A 1 121 ? -6.350 -7.459 2.002 1.00 97.00 121 ILE A CA 1
ATOM 926 C C . ILE A 1 121 ? -7.265 -6.243 2.144 1.00 97.00 121 ILE A C 1
ATOM 928 O O . ILE A 1 121 ? -6.806 -5.140 2.448 1.00 97.00 121 ILE A O 1
ATOM 932 N N . LEU A 1 122 ? -8.558 -6.446 1.914 1.00 96.31 122 LEU A N 1
ATOM 933 C CA . LEU A 1 122 ? -9.582 -5.439 2.163 1.00 96.31 122 LEU A CA 1
ATOM 934 C C . LEU A 1 122 ? -10.322 -5.794 3.446 1.00 96.31 122 LEU A C 1
ATOM 936 O O . LEU A 1 122 ? -10.781 -6.923 3.606 1.00 96.31 122 LEU A O 1
ATOM 940 N N . VAL A 1 123 ? -10.452 -4.820 4.337 1.00 95.31 123 VAL A N 1
ATOM 941 C CA . VAL A 1 123 ? -11.268 -4.927 5.543 1.00 95.31 123 VAL A CA 1
ATOM 942 C C . VAL A 1 123 ? -12.532 -4.103 5.312 1.00 95.31 123 VAL A C 1
ATOM 944 O O . VAL A 1 123 ? -12.412 -2.897 5.093 1.00 95.31 123 VAL A O 1
ATOM 947 N N . PRO A 1 124 ? -13.735 -4.699 5.353 1.00 93.94 124 PRO A N 1
ATOM 948 C CA . PRO A 1 124 ? -14.969 -3.934 5.237 1.00 93.94 124 PRO A CA 1
ATOM 949 C C . PRO A 1 124 ? -15.180 -3.105 6.506 1.00 93.94 124 PRO A C 1
ATOM 951 O O . PRO A 1 124 ? -15.106 -3.634 7.621 1.00 93.94 124 PRO A O 1
ATOM 954 N N . THR A 1 125 ? -15.448 -1.808 6.350 1.00 93.06 125 THR A N 1
ATOM 955 C CA . THR A 1 125 ? -15.643 -0.890 7.481 1.00 93.06 125 THR A CA 1
ATOM 956 C C . THR A 1 125 ? -16.766 0.122 7.224 1.00 93.06 125 THR A C 1
ATOM 958 O O . THR A 1 125 ? -17.150 0.335 6.071 1.00 93.06 125 THR A O 1
ATOM 961 N N . PRO A 1 126 ? -17.282 0.810 8.264 1.00 92.38 126 PRO A N 1
ATOM 962 C CA . PRO A 1 126 ? -18.295 1.856 8.097 1.00 92.38 126 PRO A CA 1
ATOM 963 C C . PRO A 1 126 ? -17.858 3.044 7.226 1.00 92.38 126 PRO A C 1
ATOM 965 O O . PRO A 1 126 ? -18.712 3.772 6.724 1.00 92.38 126 PRO A O 1
ATOM 968 N N . ILE A 1 127 ? -16.549 3.251 7.043 1.00 93.31 127 ILE A N 1
ATOM 969 C CA . ILE A 1 127 ? -15.996 4.335 6.216 1.00 93.31 127 ILE A CA 1
ATOM 970 C C . ILE A 1 127 ? -15.550 3.861 4.827 1.00 93.31 127 ILE A C 1
ATOM 972 O O . ILE A 1 127 ? -14.870 4.596 4.113 1.00 93.31 127 ILE A O 1
ATOM 976 N N . GLY A 1 128 ? -15.950 2.648 4.440 1.00 93.06 128 GLY A N 1
ATOM 977 C CA . GLY A 1 128 ? -15.567 1.997 3.190 1.00 93.06 128 GLY A CA 1
ATOM 978 C C . GLY A 1 128 ? -14.587 0.848 3.403 1.00 93.06 128 GLY A C 1
ATOM 979 O O . GLY A 1 128 ? -14.149 0.568 4.519 1.00 93.06 128 GLY A O 1
ATOM 980 N N . ASP A 1 129 ? -14.247 0.164 2.317 1.00 94.38 129 ASP A N 1
ATOM 981 C CA . ASP A 1 129 ? -13.286 -0.934 2.365 1.00 94.38 129 ASP A CA 1
ATOM 982 C C . ASP A 1 129 ? -11.869 -0.373 2.534 1.00 94.38 129 ASP A C 1
ATOM 984 O O . ASP A 1 129 ? -11.385 0.402 1.704 1.00 94.38 129 ASP A O 1
ATOM 988 N N . ILE A 1 130 ? -11.199 -0.764 3.616 1.00 94.94 130 ILE A N 1
ATOM 989 C CA . ILE A 1 130 ? -9.848 -0.309 3.944 1.00 94.94 130 ILE A CA 1
ATOM 990 C C . ILE A 1 130 ? -8.835 -1.339 3.457 1.00 94.94 130 ILE A C 1
ATOM 992 O O . ILE A 1 130 ? -8.859 -2.496 3.876 1.00 94.94 130 ILE A O 1
ATOM 996 N N . ALA A 1 131 ? -7.922 -0.907 2.587 1.00 94.75 131 ALA A N 1
ATOM 997 C CA . ALA A 1 131 ? -6.790 -1.721 2.169 1.00 94.75 131 ALA A CA 1
ATOM 998 C C . ALA A 1 131 ? -5.714 -1.744 3.261 1.00 94.75 131 ALA A C 1
ATOM 1000 O O . ALA A 1 131 ? -5.222 -0.694 3.685 1.00 94.75 131 ALA A O 1
ATOM 1001 N N . ILE A 1 132 ? -5.327 -2.946 3.682 1.00 95.88 132 ILE A N 1
ATOM 1002 C CA . ILE A 1 132 ? -4.260 -3.165 4.655 1.00 95.88 132 ILE A CA 1
ATOM 1003 C C . ILE A 1 132 ? -3.262 -4.195 4.136 1.00 95.88 132 ILE A C 1
ATOM 1005 O O . ILE A 1 132 ? -3.634 -5.234 3.591 1.00 95.88 132 ILE A O 1
ATOM 1009 N N . GLU A 1 133 ? -1.981 -3.912 4.333 1.00 95.44 133 GLU A N 1
ATOM 1010 C CA . GLU A 1 133 ? -0.888 -4.857 4.132 1.00 95.44 133 GLU A CA 1
ATOM 1011 C C . GLU A 1 133 ? -0.580 -5.535 5.474 1.00 95.44 133 GLU A C 1
ATOM 1013 O O . GLU A 1 133 ? -0.062 -4.871 6.378 1.00 95.44 133 GLU A O 1
ATOM 1018 N N . PRO A 1 134 ? -0.884 -6.837 5.648 1.00 92.62 134 PRO A N 1
ATOM 1019 C CA . PRO A 1 134 ? -0.705 -7.510 6.939 1.00 92.62 134 PRO A CA 1
ATOM 1020 C C . PRO A 1 134 ? 0.759 -7.609 7.385 1.00 92.62 134 PRO A C 1
ATOM 1022 O O . PRO A 1 134 ? 1.039 -7.787 8.567 1.00 92.62 134 PRO A O 1
ATOM 1025 N N . GLY A 1 135 ? 1.708 -7.506 6.447 1.00 88.69 135 GLY A N 1
ATOM 1026 C CA . GLY A 1 135 ? 3.128 -7.675 6.733 1.00 88.69 135 GLY A CA 1
ATOM 1027 C C . GLY A 1 135 ? 3.418 -9.081 7.279 1.00 88.69 135 GLY A C 1
ATOM 1028 O O . GLY A 1 135 ? 3.022 -10.057 6.643 1.00 88.69 135 GLY A O 1
ATOM 1029 N N . PRO A 1 136 ? 4.120 -9.214 8.419 1.00 86.75 136 PRO A N 1
ATOM 1030 C CA . PRO A 1 136 ? 4.398 -10.515 9.029 1.00 86.75 136 PRO A CA 1
ATOM 1031 C C . PRO A 1 136 ? 3.217 -11.090 9.832 1.00 86.75 136 PRO A C 1
ATOM 1033 O O . PRO A 1 136 ? 3.313 -12.213 10.325 1.00 86.75 136 PRO A O 1
ATOM 1036 N N . TYR A 1 137 ? 2.132 -10.331 10.014 1.00 88.06 137 TYR A N 1
ATOM 1037 C CA . TYR A 1 137 ? 0.989 -10.738 10.830 1.00 88.06 137 TYR A CA 1
ATOM 1038 C C . TYR A 1 137 ? -0.047 -11.525 10.015 1.00 88.06 137 TYR A C 1
ATOM 1040 O O . TYR A 1 137 ? -0.081 -11.460 8.786 1.00 88.06 137 TYR A O 1
ATOM 1048 N N . SER A 1 138 ? -0.918 -12.266 10.707 1.00 91.19 138 SER A N 1
ATOM 1049 C CA . SER A 1 138 ? -2.039 -12.958 10.065 1.00 91.19 138 SER A CA 1
ATOM 1050 C C . SER A 1 138 ? -3.106 -11.976 9.565 1.00 91.19 138 SER A C 1
ATOM 1052 O O . SER A 1 138 ? -3.235 -10.858 10.070 1.00 91.19 138 SER A O 1
ATOM 1054 N N . ASP A 1 139 ? -3.924 -12.417 8.606 1.00 93.75 139 ASP A N 1
ATOM 1055 C CA . ASP A 1 139 ? -5.027 -11.606 8.077 1.00 93.75 139 ASP A CA 1
ATOM 1056 C C . ASP A 1 139 ? -6.060 -11.244 9.163 1.00 93.75 139 ASP A C 1
ATOM 1058 O O . ASP A 1 139 ? -6.566 -10.122 9.191 1.00 93.75 139 ASP A O 1
ATOM 1062 N N . ASP A 1 140 ? -6.339 -12.167 10.095 1.00 91.81 140 ASP A N 1
ATOM 1063 C CA . ASP A 1 140 ? -7.214 -11.921 11.252 1.00 91.81 140 ASP A CA 1
ATOM 1064 C C . ASP A 1 140 ? -6.642 -10.830 12.166 1.00 91.81 140 ASP A C 1
ATOM 1066 O O . ASP A 1 140 ? -7.347 -9.897 12.555 1.00 91.81 140 ASP A O 1
ATOM 1070 N N . PHE A 1 141 ? -5.344 -10.908 12.470 1.00 90.88 141 PHE A N 1
ATOM 1071 C CA . PHE A 1 141 ? -4.667 -9.906 13.286 1.00 90.88 141 PHE A CA 1
ATOM 1072 C C . PHE A 1 141 ? -4.737 -8.525 12.622 1.00 90.88 141 PHE A C 1
ATOM 1074 O O . PHE A 1 141 ? -5.066 -7.529 13.275 1.00 90.88 141 PHE A O 1
ATOM 1081 N N . ALA A 1 142 ? -4.505 -8.464 11.309 1.00 92.94 142 ALA A N 1
ATOM 1082 C CA . ALA A 1 142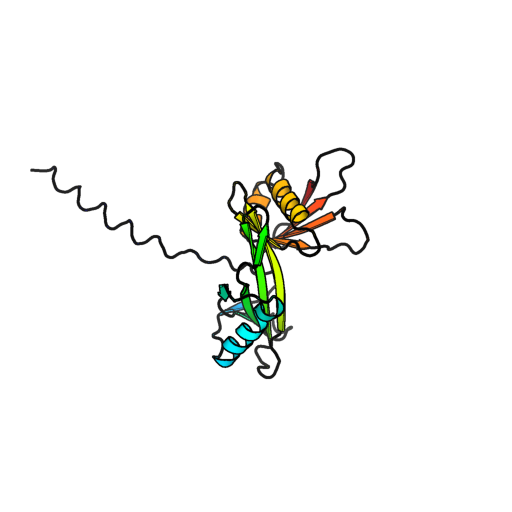 ? -4.613 -7.227 10.547 1.00 92.94 142 ALA A CA 1
ATOM 1083 C C . ALA A 1 142 ? -6.034 -6.650 10.569 1.00 92.94 142 ALA A C 1
ATOM 1085 O O . ALA A 1 142 ? -6.229 -5.467 10.858 1.00 92.94 142 ALA A O 1
ATOM 1086 N N . THR A 1 143 ? -7.029 -7.508 10.359 1.00 94.06 143 THR A N 1
ATOM 1087 C CA . THR A 1 143 ? -8.450 -7.145 10.381 1.00 94.06 143 THR A CA 1
ATOM 1088 C C . THR A 1 143 ? -8.876 -6.600 11.743 1.00 94.06 143 THR A C 1
ATOM 1090 O O . THR A 1 143 ? -9.502 -5.540 11.818 1.00 94.06 143 THR A O 1
ATOM 1093 N N . ARG A 1 144 ? -8.490 -7.271 12.837 1.00 92.25 144 ARG A N 1
ATOM 1094 C CA . ARG A 1 144 ? -8.769 -6.802 14.203 1.00 92.25 144 ARG A CA 1
ATOM 1095 C C . ARG A 1 144 ? -8.084 -5.477 14.515 1.00 92.25 144 ARG A C 1
ATOM 1097 O O . ARG A 1 144 ? -8.710 -4.625 15.136 1.00 92.25 144 ARG A O 1
ATOM 1104 N N . THR A 1 145 ? -6.854 -5.268 14.042 1.00 93.19 145 THR A N 1
ATOM 1105 C CA . THR A 1 145 ? -6.163 -3.976 14.208 1.00 93.19 145 THR A CA 1
ATOM 1106 C C . THR A 1 145 ? -6.942 -2.833 13.569 1.00 93.19 145 THR A C 1
ATOM 1108 O O . THR A 1 145 ? -7.160 -1.809 14.209 1.00 93.19 145 THR A O 1
ATOM 1111 N N . VAL A 1 146 ? -7.390 -3.005 12.321 1.00 94.81 146 VAL A N 1
ATOM 1112 C CA . VAL A 1 146 ? -8.144 -1.967 11.598 1.00 94.81 146 VAL A CA 1
ATOM 1113 C C . VAL A 1 146 ? -9.480 -1.677 12.282 1.00 94.81 146 VAL A C 1
ATOM 1115 O O . VAL A 1 146 ? -9.840 -0.513 12.444 1.00 94.81 146 VAL A O 1
ATOM 1118 N N . ARG A 1 147 ? -10.199 -2.713 12.734 1.00 93.88 147 ARG A N 1
ATOM 1119 C CA . ARG A 1 147 ? -11.460 -2.539 13.476 1.00 93.88 147 ARG A CA 1
ATOM 1120 C C . ARG A 1 147 ? -11.238 -1.791 14.794 1.00 93.88 147 ARG A C 1
ATOM 1122 O O . ARG A 1 147 ? -11.888 -0.781 15.029 1.00 93.88 147 ARG A O 1
ATOM 1129 N N . ALA A 1 148 ? -10.238 -2.186 15.578 1.00 92.38 148 ALA A N 1
ATOM 1130 C CA . ALA A 1 148 ? -9.893 -1.493 16.818 1.00 92.38 148 ALA A CA 1
ATOM 1131 C C . ALA A 1 148 ? -9.416 -0.047 16.600 1.00 92.38 148 ALA A C 1
ATOM 1133 O O . ALA A 1 148 ? -9.641 0.814 17.450 1.00 92.38 148 ALA A O 1
ATOM 1134 N N . ALA A 1 149 ? -8.756 0.235 15.470 1.00 92.81 149 ALA A N 1
ATOM 1135 C CA . ALA A 1 149 ? -8.420 1.600 15.083 1.00 92.81 149 ALA A CA 1
ATOM 1136 C C . ALA A 1 149 ? -9.694 2.443 14.958 1.00 92.81 149 ALA A C 1
ATOM 1138 O O . ALA A 1 149 ? -9.751 3.540 15.501 1.00 92.81 149 ALA A O 1
ATOM 1139 N N . LEU A 1 150 ? -10.714 1.922 14.275 1.00 93.44 150 LEU A N 1
ATOM 1140 C CA . LEU A 1 150 ? -11.982 2.615 14.035 1.00 93.44 150 LEU A CA 1
ATOM 1141 C C . LEU A 1 150 ? -12.851 2.759 15.284 1.00 93.44 150 LEU A C 1
ATOM 1143 O O . LEU A 1 150 ? -13.575 3.744 15.401 1.00 93.44 150 LEU A O 1
ATOM 1147 N N . ASP A 1 151 ? -12.743 1.827 16.227 1.00 92.12 151 ASP A N 1
ATOM 1148 C CA . ASP A 1 151 ? -13.491 1.870 17.487 1.00 92.12 151 ASP A CA 1
ATOM 1149 C C . ASP A 1 151 ? -12.919 2.893 18.492 1.00 92.12 151 ASP A C 1
ATOM 1151 O O . ASP A 1 151 ? -13.477 3.106 19.573 1.00 92.12 151 ASP A O 1
ATOM 1155 N N . THR A 1 152 ? -11.807 3.563 18.168 1.00 88.19 152 THR A N 1
ATOM 1156 C CA . THR A 1 152 ? -11.223 4.577 19.050 1.00 88.19 152 THR A CA 1
ATOM 1157 C C . THR A 1 152 ? -12.084 5.842 19.124 1.00 88.19 152 THR A C 1
ATOM 1159 O O . THR A 1 152 ? -12.422 6.461 18.117 1.00 88.19 152 THR A O 1
ATOM 1162 N N . SER A 1 153 ? -12.367 6.309 20.340 1.00 87.69 153 SER A N 1
ATOM 1163 C CA . SER A 1 153 ? -12.967 7.633 20.560 1.00 87.69 153 SER A CA 1
ATOM 1164 C C . SER A 1 153 ? -11.925 8.752 20.633 1.00 87.69 153 SER A C 1
ATOM 1166 O O . SER A 1 153 ? -12.229 9.907 20.348 1.00 87.69 153 SER A O 1
ATOM 1168 N N . ARG A 1 154 ? -10.683 8.427 21.013 1.00 88.62 154 ARG A N 1
ATOM 1169 C CA . ARG A 1 154 ? -9.630 9.418 21.286 1.00 88.62 154 ARG A CA 1
ATOM 1170 C C . ARG A 1 154 ? -8.957 9.952 20.023 1.00 88.62 154 ARG A C 1
ATOM 1172 O O . ARG A 1 154 ? -8.593 11.120 20.000 1.00 88.62 154 ARG A O 1
ATOM 1179 N N . PHE A 1 155 ? -8.771 9.101 19.016 1.00 92.25 155 PHE A N 1
ATOM 1180 C CA . PHE A 1 155 ? -8.013 9.407 17.793 1.00 92.25 155 PHE A CA 1
ATOM 1181 C C . PHE A 1 155 ? -8.867 9.270 16.527 1.00 92.25 155 PHE A C 1
ATOM 1183 O O . PHE A 1 155 ? -8.379 8.911 15.455 1.00 92.25 155 PHE A O 1
ATOM 1190 N N . GLN A 1 156 ? -10.179 9.476 16.668 1.00 93.31 156 GLN A N 1
ATOM 1191 C CA . GLN A 1 156 ? -11.139 9.213 15.602 1.00 93.31 156 GLN A CA 1
ATOM 1192 C C . GLN A 1 156 ? -10.808 10.015 14.336 1.00 93.31 156 GLN A C 1
ATOM 1194 O O . GLN A 1 156 ? -10.852 9.479 13.231 1.00 93.31 156 GLN A O 1
ATOM 1199 N N . HIS A 1 157 ? -10.445 11.292 14.486 1.00 93.94 157 HIS A N 1
ATOM 1200 C CA . HIS A 1 157 ? -10.142 12.159 13.352 1.00 93.94 157 HIS A CA 1
A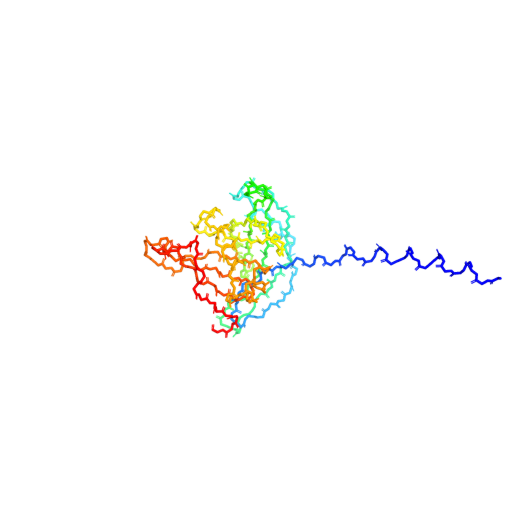TOM 1201 C C . HIS A 1 157 ? -8.921 11.669 12.566 1.00 93.94 157 HIS A C 1
ATOM 1203 O O . HIS A 1 157 ? -8.974 11.559 11.338 1.00 93.94 157 HIS A O 1
ATOM 1209 N N . GLU A 1 158 ? -7.840 11.331 13.264 1.00 95.25 158 GLU A N 1
ATOM 1210 C CA . GLU A 1 158 ? -6.596 10.857 12.665 1.00 95.25 158 GLU A CA 1
ATOM 1211 C C . GLU A 1 158 ? -6.804 9.511 11.973 1.00 95.25 158 GLU A C 1
ATOM 1213 O O . GLU A 1 158 ? -6.367 9.330 10.838 1.00 95.25 158 GLU A O 1
ATOM 1218 N N . VAL A 1 159 ? -7.528 8.587 12.611 1.00 94.62 159 VAL A N 1
ATOM 1219 C CA . VAL A 1 159 ? -7.841 7.274 12.031 1.00 94.62 159 VAL A CA 1
ATOM 1220 C C . VAL A 1 159 ? -8.673 7.419 10.756 1.00 94.62 159 VAL A C 1
ATOM 1222 O O . VAL A 1 159 ? -8.307 6.863 9.720 1.00 94.62 159 VAL A O 1
ATOM 1225 N N . HIS A 1 160 ? -9.757 8.200 10.796 1.00 95.38 160 HIS A N 1
ATOM 1226 C CA . HIS A 1 160 ? -10.627 8.410 9.632 1.00 95.38 160 HIS A CA 1
ATOM 1227 C C . HIS A 1 160 ? -9.914 9.135 8.485 1.00 95.38 160 HIS A C 1
ATOM 1229 O O . HIS A 1 160 ? -10.250 8.927 7.320 1.00 95.38 160 HIS A O 1
ATOM 1235 N N . THR A 1 161 ? -8.924 9.968 8.803 1.00 94.31 161 THR A N 1
ATOM 1236 C CA . THR A 1 161 ? -8.093 10.649 7.805 1.00 94.31 161 THR A CA 1
ATOM 1237 C C . THR A 1 161 ? -7.050 9.706 7.205 1.00 94.31 161 THR A C 1
ATOM 1239 O O . THR A 1 161 ? -6.785 9.751 6.004 1.00 94.31 161 THR A O 1
ATOM 1242 N N . ALA A 1 162 ? -6.450 8.841 8.023 1.00 95.19 162 ALA A N 1
ATOM 1243 C CA . ALA A 1 162 ? -5.310 8.036 7.617 1.00 95.19 162 ALA A CA 1
ATOM 1244 C C . ALA A 1 162 ? -5.685 6.727 6.919 1.00 95.19 162 ALA A C 1
ATOM 1246 O O . ALA A 1 162 ? -5.090 6.411 5.887 1.00 95.19 162 ALA A O 1
ATOM 1247 N N . LEU A 1 163 ? -6.648 5.965 7.451 1.00 95.00 163 LEU A N 1
ATOM 1248 C CA . LEU A 1 163 ? -6.961 4.619 6.954 1.00 95.00 163 LEU A CA 1
ATOM 1249 C C . LEU A 1 163 ? -7.322 4.565 5.459 1.00 95.00 163 LEU A C 1
ATOM 1251 O O . LEU A 1 163 ? -6.815 3.672 4.777 1.00 95.00 163 LEU A O 1
ATOM 1255 N N . PRO A 1 164 ? -8.105 5.510 4.895 1.00 94.94 164 PRO A N 1
ATOM 1256 C CA . PRO A 1 164 ? -8.442 5.481 3.470 1.00 94.94 164 PRO A CA 1
ATOM 1257 C C . PRO A 1 164 ? -7.232 5.596 2.534 1.00 94.94 164 PRO A C 1
ATOM 1259 O O . PRO A 1 164 ? -7.333 5.249 1.359 1.00 94.94 164 PRO A O 1
ATOM 1262 N N . SER A 1 165 ? -6.083 6.076 3.029 1.00 91.69 165 SER A N 1
ATOM 1263 C CA . SER A 1 165 ? -4.847 6.142 2.236 1.00 91.69 165 SER A CA 1
ATOM 1264 C C . SER A 1 165 ? -4.201 4.772 1.993 1.00 91.69 165 SER A C 1
ATOM 1266 O O . SER A 1 165 ? -3.292 4.676 1.171 1.00 91.69 165 SER A O 1
ATOM 1268 N N . GLY A 1 166 ? -4.683 3.722 2.665 1.00 92.56 166 GLY A N 1
ATOM 1269 C CA . GLY A 1 166 ? -4.040 2.416 2.704 1.00 92.56 166 GLY A CA 1
ATOM 1270 C C . GLY A 1 166 ? -2.901 2.401 3.719 1.00 92.56 166 GLY A C 1
ATOM 1271 O O . GLY A 1 166 ? -2.153 3.374 3.868 1.00 92.56 166 GLY A O 1
ATOM 1272 N N . CYS A 1 167 ? -2.787 1.297 4.449 1.00 93.88 167 CYS A N 1
ATOM 1273 C CA . CYS A 1 167 ? -1.815 1.175 5.526 1.00 93.88 167 CYS A CA 1
ATOM 1274 C C . CYS A 1 167 ? -1.130 -0.191 5.516 1.00 93.88 167 CYS A C 1
ATOM 1276 O O . CYS A 1 167 ? -1.576 -1.138 4.869 1.00 93.88 167 CYS A O 1
ATOM 1278 N N . ARG A 1 168 ? -0.047 -0.294 6.275 1.00 93.00 168 ARG A N 1
ATOM 1279 C CA . ARG A 1 168 ? 0.742 -1.503 6.457 1.00 93.00 168 ARG A CA 1
ATOM 1280 C C . ARG A 1 168 ? 0.990 -1.748 7.928 1.00 93.00 168 ARG A C 1
ATOM 1282 O O . ARG A 1 168 ? 1.354 -0.824 8.652 1.00 93.00 168 ARG A O 1
ATOM 1289 N N . LEU A 1 169 ? 0.873 -3.004 8.338 1.00 91.44 169 LEU A N 1
ATOM 1290 C CA . LEU A 1 169 ? 1.393 -3.443 9.619 1.00 91.44 169 LEU A CA 1
ATOM 1291 C C . LEU A 1 169 ? 2.879 -3.761 9.504 1.00 91.44 169 LEU A C 1
ATOM 1293 O O . LEU A 1 169 ? 3.316 -4.573 8.682 1.00 91.44 169 LEU A O 1
ATOM 1297 N N . ALA A 1 170 ? 3.660 -3.088 10.334 1.00 82.81 170 ALA A N 1
ATOM 1298 C CA . ALA A 1 170 ? 5.091 -3.268 10.434 1.00 82.81 170 ALA A CA 1
ATOM 1299 C C . ALA A 1 170 ? 5.444 -3.819 11.819 1.00 82.81 170 ALA A C 1
ATOM 1301 O O . ALA A 1 170 ? 4.950 -3.350 12.847 1.00 82.81 170 ALA A O 1
ATOM 1302 N N . SER A 1 171 ? 6.314 -4.830 11.829 1.00 67.75 171 SER A N 1
ATOM 1303 C CA . SER A 1 171 ? 6.961 -5.310 13.047 1.00 67.75 171 SER A CA 1
ATOM 1304 C C . SER A 1 171 ? 8.241 -4.506 13.224 1.00 67.75 171 SER A C 1
ATOM 1306 O O . SER A 1 171 ? 9.277 -4.860 12.669 1.00 67.75 171 SER A O 1
ATOM 1308 N N . ASN A 1 172 ? 8.159 -3.389 13.941 1.00 55.81 172 ASN A N 1
ATOM 1309 C CA . ASN A 1 172 ? 9.311 -2.502 14.149 1.00 55.81 172 ASN A CA 1
ATOM 1310 C C . ASN A 1 172 ? 10.140 -2.876 15.385 1.00 55.81 172 ASN A C 1
ATOM 1312 O O . ASN A 1 172 ? 11.115 -2.195 15.684 1.00 55.81 172 ASN A O 1
ATOM 1316 N N . TRP A 1 173 ? 9.747 -3.928 16.105 1.00 54.03 173 TRP A N 1
ATOM 1317 C CA . TRP A 1 173 ? 10.385 -4.351 17.344 1.00 54.03 173 TRP A CA 1
ATOM 1318 C C . TRP A 1 173 ? 10.978 -5.752 17.183 1.00 54.03 173 TRP A C 1
ATOM 1320 O O . TRP A 1 173 ? 10.342 -6.671 16.669 1.00 54.03 173 TRP A O 1
ATOM 1330 N N . ASP A 1 174 ? 12.243 -5.866 17.562 1.00 44.38 174 ASP A N 1
ATOM 1331 C CA . ASP A 1 174 ? 13.206 -6.931 17.277 1.00 44.38 174 ASP A CA 1
ATOM 1332 C C . ASP A 1 174 ? 13.124 -8.152 18.207 1.00 44.38 174 ASP A C 1
ATOM 1334 O O . ASP A 1 174 ? 13.929 -9.072 18.083 1.00 44.38 174 ASP A O 1
ATOM 1338 N N . GLY A 1 175 ? 12.159 -8.217 19.123 1.00 42.47 175 GLY A N 1
ATOM 1339 C CA . GLY A 1 175 ? 12.167 -9.238 20.168 1.00 42.47 175 GLY A CA 1
ATOM 1340 C C . GLY A 1 175 ? 10.794 -9.802 20.470 1.00 42.47 175 GLY A C 1
ATOM 1341 O O . GLY A 1 175 ? 10.014 -9.151 21.147 1.00 42.47 175 GLY A O 1
ATOM 1342 N N . SER A 1 176 ? 10.542 -11.037 20.021 1.00 44.09 176 SER A N 1
ATOM 1343 C CA . SER A 1 176 ? 9.675 -12.071 20.635 1.00 44.09 176 SER A CA 1
ATOM 1344 C C . SER A 1 176 ? 8.228 -11.755 21.067 1.00 44.09 176 SER A C 1
ATOM 1346 O O . SER A 1 176 ? 7.524 -12.680 21.466 1.00 44.09 176 SER A O 1
ATOM 1348 N N . GLY A 1 177 ? 7.746 -10.520 20.991 1.00 52.50 177 GLY A N 1
ATOM 1349 C CA . GLY A 1 177 ? 6.445 -10.115 21.501 1.00 52.50 177 GLY A CA 1
ATOM 1350 C C . GLY A 1 177 ? 5.494 -9.776 20.367 1.00 52.50 177 GLY A C 1
ATOM 1351 O O . GLY A 1 177 ? 5.608 -8.716 19.761 1.00 52.50 177 GLY A O 1
ATOM 1352 N N . GLN A 1 178 ? 4.467 -10.602 20.162 1.00 60.28 178 GLN A N 1
ATOM 1353 C CA . GLN A 1 178 ? 3.252 -10.228 19.415 1.00 60.28 178 GLN A CA 1
ATOM 1354 C C . GLN A 1 178 ? 2.445 -9.111 20.119 1.00 60.28 178 GLN A C 1
ATOM 1356 O O . GLN A 1 178 ? 1.263 -8.932 19.854 1.00 60.28 178 GLN A O 1
ATOM 1361 N N . GLU A 1 179 ? 3.063 -8.391 21.055 1.00 75.31 179 GLU A N 1
ATOM 1362 C CA . GLU A 1 179 ? 2.435 -7.473 21.997 1.00 75.31 179 GLU A CA 1
ATOM 1363 C C . GLU A 1 179 ? 2.317 -6.060 21.439 1.00 75.31 179 GLU A C 1
ATOM 1365 O O . GLU A 1 179 ? 1.468 -5.311 21.907 1.00 75.31 179 GLU A O 1
ATOM 1370 N N . LEU A 1 180 ? 3.124 -5.694 20.438 1.00 83.62 180 LEU A N 1
ATOM 1371 C CA . LEU A 1 180 ? 3.065 -4.392 19.783 1.00 83.62 180 LEU A CA 1
ATOM 1372 C C . LEU A 1 180 ? 3.017 -4.549 18.264 1.00 83.62 180 LEU A C 1
ATOM 1374 O O . LEU A 1 180 ? 3.731 -5.367 17.681 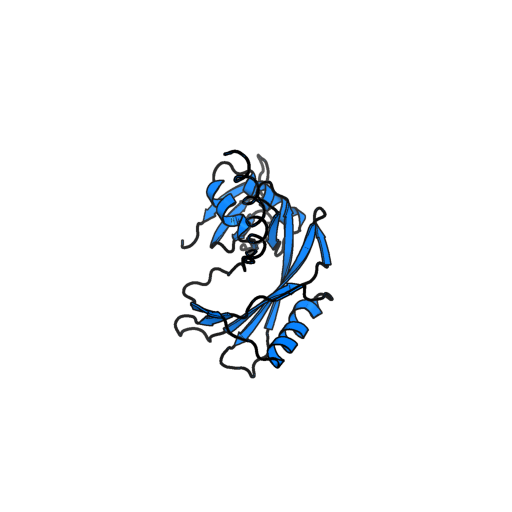1.00 83.62 180 LEU A O 1
ATOM 1378 N N . ALA A 1 181 ? 2.198 -3.723 17.620 1.00 87.25 181 ALA A N 1
ATOM 1379 C CA . ALA A 1 181 ? 2.178 -3.594 16.171 1.00 87.25 181 ALA A CA 1
ATOM 1380 C C . ALA A 1 181 ? 2.081 -2.124 15.786 1.00 87.25 181 ALA A C 1
ATOM 1382 O O . ALA A 1 181 ? 1.315 -1.363 16.382 1.00 87.25 181 ALA A O 1
ATOM 1383 N N . GLU A 1 182 ? 2.843 -1.724 14.775 1.00 90.38 182 GLU A N 1
ATOM 1384 C CA . GLU A 1 182 ? 2.707 -0.397 14.198 1.00 90.38 182 GLU A CA 1
ATOM 1385 C C . GLU A 1 182 ? 1.926 -0.478 12.892 1.00 90.38 182 GLU A C 1
ATOM 1387 O O . GLU A 1 182 ? 2.286 -1.221 11.981 1.00 90.38 182 GLU A O 1
ATOM 1392 N N . LEU A 1 183 ? 0.877 0.328 12.793 1.00 92.38 183 LEU A N 1
ATOM 1393 C CA . LEU A 1 183 ? 0.135 0.560 11.570 1.00 92.38 183 LEU A CA 1
ATOM 1394 C C . LEU A 1 183 ? 0.622 1.869 10.938 1.00 92.38 183 LEU A C 1
ATOM 1396 O O . LEU A 1 183 ? 0.350 2.953 11.450 1.00 92.38 183 LEU A O 1
ATOM 1400 N N . SER A 1 184 ? 1.350 1.761 9.832 1.00 92.38 184 SER A N 1
ATOM 1401 C CA . SER A 1 184 ? 1.889 2.890 9.067 1.00 92.38 184 SER A CA 1
ATOM 1402 C C . SER A 1 184 ? 1.057 3.128 7.811 1.00 92.38 184 SER A C 1
ATOM 1404 O O . SER A 1 184 ? 0.880 2.215 7.009 1.00 92.38 184 SER A O 1
ATOM 1406 N N . CYS A 1 185 ? 0.549 4.342 7.620 1.00 93.69 185 CYS A N 1
ATOM 1407 C CA . CYS A 1 185 ? -0.338 4.690 6.510 1.00 93.69 185 CYS A CA 1
ATOM 1408 C C . CYS A 1 185 ? 0.363 5.546 5.453 1.00 93.69 185 CYS A C 1
ATOM 1410 O O . CYS A 1 185 ? 1.266 6.320 5.767 1.00 93.69 185 CYS A O 1
ATOM 1412 N N . ALA A 1 186 ? -0.092 5.470 4.200 1.00 89.25 186 ALA A N 1
ATOM 1413 C CA . ALA A 1 186 ? 0.496 6.234 3.094 1.00 89.25 186 ALA A CA 1
ATOM 1414 C C . ALA A 1 186 ? 0.346 7.757 3.256 1.00 89.25 186 ALA A C 1
ATOM 1416 O O . ALA A 1 186 ? 1.159 8.532 2.766 1.00 89.25 186 ALA A O 1
ATOM 1417 N N . SER A 1 187 ? -0.664 8.197 4.010 1.00 89.00 187 SER A N 1
ATOM 1418 C CA . SER A 1 187 ? -0.804 9.588 4.468 1.00 89.00 187 SER A CA 1
ATOM 1419 C C . SER A 1 187 ? 0.329 10.065 5.390 1.00 89.00 187 SER A C 1
ATOM 1421 O O . SER A 1 187 ? 0.385 11.248 5.708 1.00 89.00 187 SER A O 1
ATOM 1423 N N . GLY A 1 188 ? 1.201 9.162 5.844 1.00 88.81 188 GLY A N 1
ATOM 1424 C CA . GLY A 1 188 ? 2.304 9.412 6.767 1.00 88.81 188 GLY A CA 1
ATOM 1425 C C . GLY A 1 188 ? 1.943 9.354 8.247 1.00 88.81 188 GLY A C 1
ATOM 1426 O O . GLY A 1 188 ? 2.816 9.556 9.085 1.00 88.81 188 GLY A O 1
ATOM 1427 N N . HIS A 1 189 ? 0.691 9.035 8.577 1.00 93.25 189 HIS A N 1
ATOM 1428 C CA . HIS A 1 189 ? 0.306 8.725 9.950 1.00 93.25 189 HIS A CA 1
ATOM 1429 C C . HIS A 1 189 ? 0.856 7.363 10.380 1.00 93.25 189 HIS A C 1
ATOM 1431 O O . HIS A 1 189 ? 0.864 6.410 9.593 1.00 93.25 189 HIS A O 1
ATOM 1437 N N . ARG A 1 190 ? 1.250 7.255 11.649 1.00 92.94 190 ARG A N 1
ATOM 1438 C CA . ARG A 1 190 ? 1.672 5.999 12.283 1.00 92.94 190 ARG A CA 1
ATOM 1439 C C . ARG A 1 190 ? 0.886 5.797 13.570 1.00 92.94 190 ARG A C 1
ATOM 1441 O O . ARG A 1 190 ? 0.742 6.729 14.358 1.00 92.94 190 ARG A O 1
ATOM 1448 N N . PHE A 1 191 ? 0.382 4.590 13.779 1.00 92.69 191 PHE A N 1
ATOM 1449 C CA . PHE A 1 191 ? -0.449 4.224 14.922 1.00 92.69 191 PHE A CA 1
ATOM 1450 C C . PHE A 1 191 ? 0.194 3.045 15.643 1.00 92.69 191 PHE A C 1
ATOM 1452 O O . PHE A 1 191 ? 0.450 2.014 15.021 1.00 92.69 191 PHE A O 1
ATOM 1459 N N . LEU A 1 192 ? 0.446 3.174 16.944 1.00 91.19 192 LEU A N 1
ATOM 1460 C CA . LEU A 1 192 ? 1.015 2.088 17.741 1.00 91.19 192 LEU A CA 1
ATOM 1461 C C . LEU A 1 192 ? -0.090 1.367 18.512 1.00 91.19 192 LEU A C 1
ATOM 1463 O O . LEU A 1 192 ? -0.776 1.973 19.339 1.00 91.19 192 LEU A O 1
ATOM 1467 N N . PHE A 1 193 ? -0.234 0.070 18.266 1.00 90.25 193 PHE A N 1
ATOM 1468 C CA . PHE A 1 193 ? -1.198 -0.796 18.932 1.00 90.25 193 PHE A CA 1
ATOM 1469 C C . PHE A 1 193 ? -0.510 -1.696 19.950 1.00 90.25 193 PHE A C 1
ATOM 1471 O O . PHE A 1 193 ? 0.528 -2.280 19.647 1.00 90.25 193 PHE A O 1
ATOM 1478 N N . SER A 1 194 ? -1.128 -1.841 21.125 1.00 86.69 194 SER A N 1
ATOM 1479 C CA . SER A 1 194 ? -0.822 -2.913 22.072 1.00 86.69 194 SER A CA 1
ATOM 1480 C C . SER A 1 194 ? -1.810 -4.059 21.924 1.00 86.69 194 SER A C 1
ATOM 1482 O O . SER A 1 194 ? -3.021 -3.853 21.942 1.00 86.69 194 SER A O 1
ATOM 1484 N N . PHE A 1 195 ? -1.275 -5.265 21.822 1.00 84.38 195 PHE A N 1
ATOM 1485 C CA . PHE A 1 195 ? -1.972 -6.546 21.891 1.00 84.38 195 PHE A CA 1
ATOM 1486 C C . PHE A 1 195 ? -1.788 -7.228 23.252 1.00 84.38 195 PHE A C 1
ATOM 1488 O O . PHE A 1 195 ? -2.371 -8.281 23.506 1.00 84.38 195 PHE A O 1
ATOM 1495 N N . TRP A 1 196 ? -1.030 -6.600 24.152 1.00 82.62 196 TRP A N 1
ATOM 1496 C CA . TRP A 1 196 ? -0.984 -6.957 25.560 1.00 82.62 196 TRP A CA 1
ATOM 1497 C C . TRP A 1 196 ? -2.005 -6.116 26.343 1.00 82.62 196 TRP A C 1
ATOM 1499 O O . TRP A 1 196 ? -1.810 -4.916 26.566 1.00 82.62 196 TRP A O 1
ATOM 1509 N N . CYS A 1 197 ? -3.115 -6.746 26.740 1.00 77.25 197 CYS A N 1
ATOM 1510 C CA . CYS A 1 197 ? -4.184 -6.125 27.529 1.00 77.25 197 CYS A CA 1
ATOM 1511 C C . CYS A 1 197 ? -4.615 -7.047 28.686 1.00 77.25 197 CYS A C 1
ATOM 1513 O O . CYS A 1 197 ? -5.631 -7.729 28.581 1.00 77.25 197 CYS A O 1
ATOM 1515 N N . PRO A 1 198 ? -3.897 -7.080 29.823 1.00 72.56 198 PRO A N 1
ATOM 1516 C CA . PRO A 1 198 ? -4.274 -7.934 30.956 1.00 72.56 198 PRO A CA 1
ATOM 1517 C C . PRO A 1 198 ? -5.576 -7.503 31.659 1.00 72.56 198 PRO A C 1
ATOM 1519 O O . PRO A 1 198 ? -6.085 -8.242 32.495 1.00 72.56 198 PRO A O 1
ATOM 1522 N N . GLN A 1 199 ? -6.101 -6.306 31.368 1.00 68.25 199 GLN A N 1
ATOM 1523 C CA . GLN A 1 199 ? -7.264 -5.716 32.049 1.00 68.25 199 GLN A CA 1
ATOM 1524 C C . GLN A 1 199 ? -8.308 -5.106 31.088 1.00 68.25 199 GLN A C 1
ATOM 1526 O O . GLN A 1 199 ? -9.084 -4.250 31.506 1.00 68.25 199 GLN A O 1
ATOM 1531 N N . GLY A 1 200 ? -8.336 -5.481 29.803 1.00 68.88 200 GLY A N 1
ATOM 1532 C CA . GLY A 1 200 ? -9.307 -4.909 28.860 1.00 68.88 200 GLY A CA 1
ATOM 1533 C C . GLY A 1 200 ? -9.242 -5.483 27.447 1.00 68.88 200 GLY A C 1
ATOM 1534 O O . GLY A 1 200 ? -8.484 -6.415 27.186 1.00 68.88 200 GLY A O 1
ATOM 1535 N N . ASP A 1 201 ? -10.031 -4.899 26.545 1.00 76.50 201 ASP A N 1
ATOM 1536 C CA . ASP A 1 201 ? -10.138 -5.352 25.157 1.00 76.50 201 ASP A CA 1
ATOM 1537 C C . ASP A 1 201 ? -8.907 -4.973 24.327 1.00 76.50 201 ASP A C 1
ATOM 1539 O O . ASP A 1 201 ? -8.307 -3.907 24.491 1.00 76.50 201 ASP A O 1
ATOM 1543 N N . CYS A 1 202 ? -8.541 -5.875 23.420 1.00 81.06 202 CYS A N 1
ATOM 1544 C CA . CYS A 1 202 ? -7.338 -5.806 22.608 1.00 81.06 202 CYS A CA 1
ATOM 1545 C C . CYS A 1 202 ? -7.680 -6.073 21.127 1.00 81.06 202 CYS A C 1
ATOM 1547 O O . CYS A 1 202 ? -8.539 -6.916 20.847 1.00 81.06 202 CYS A O 1
ATOM 1549 N N . PRO A 1 203 ? -6.979 -5.441 20.169 1.00 86.00 203 PRO A N 1
ATOM 1550 C CA . PRO A 1 203 ? -5.869 -4.510 20.379 1.00 86.00 203 PRO A CA 1
ATOM 1551 C C . PRO A 1 203 ? -6.289 -3.109 20.823 1.00 86.00 203 PRO A C 1
ATOM 1553 O O . PRO A 1 203 ? -7.374 -2.635 20.506 1.00 86.00 203 PRO A O 1
ATOM 1556 N N . ARG A 1 204 ? -5.385 -2.417 21.518 1.00 86.81 204 ARG A N 1
ATOM 1557 C CA . ARG A 1 204 ? -5.571 -1.047 22.001 1.00 86.81 204 ARG A CA 1
ATOM 1558 C C . ARG A 1 204 ? -4.661 -0.077 21.259 1.00 86.81 204 ARG A C 1
ATOM 1560 O O . ARG A 1 204 ? -3.440 -0.186 21.348 1.00 86.81 204 ARG A O 1
ATOM 1567 N N . LEU A 1 205 ? -5.248 0.930 20.614 1.00 88.00 205 LEU A N 1
ATOM 1568 C CA . LEU A 1 205 ? -4.502 2.058 20.054 1.00 88.00 205 LEU A CA 1
ATOM 1569 C C . LEU A 1 205 ? -3.915 2.922 21.181 1.00 88.00 205 LEU A C 1
ATOM 1571 O O . LEU A 1 205 ? -4.653 3.497 21.987 1.00 88.00 205 LEU A O 1
ATOM 1575 N N . MET A 1 206 ? -2.588 3.008 21.245 1.00 87.75 206 MET A N 1
ATOM 1576 C CA . MET A 1 206 ? -1.871 3.737 22.293 1.00 87.75 206 MET A CA 1
ATOM 1577 C C . MET A 1 206 ? -1.525 5.162 21.877 1.00 87.75 206 MET A C 1
ATOM 1579 O O . MET A 1 206 ? -1.777 6.105 22.631 1.00 87.75 206 MET A O 1
ATOM 1583 N N . THR A 1 207 ? -0.936 5.315 20.693 1.00 87.94 207 THR A N 1
ATOM 1584 C CA . THR A 1 207 ? -0.414 6.595 20.210 1.00 87.94 207 THR A CA 1
ATOM 1585 C C . THR A 1 207 ? -0.644 6.762 18.718 1.00 87.94 207 THR A C 1
ATOM 1587 O O . THR A 1 207 ? -0.771 5.787 17.974 1.00 87.94 207 THR A O 1
ATOM 1590 N N . VAL A 1 208 ? -0.667 8.028 18.302 1.00 88.25 208 VAL A N 1
ATOM 1591 C CA . VAL A 1 208 ? -0.699 8.444 16.904 1.00 88.25 208 VAL A CA 1
ATOM 1592 C C . VAL A 1 208 ? 0.416 9.445 16.667 1.00 88.25 208 VAL A C 1
ATOM 1594 O O . VAL A 1 208 ? 0.569 10.401 17.429 1.00 88.25 208 VAL A O 1
ATOM 1597 N N . THR A 1 209 ? 1.162 9.234 15.593 1.00 90.19 209 THR A N 1
ATOM 1598 C CA . THR A 1 209 ? 2.136 10.182 15.064 1.00 90.19 209 THR A CA 1
ATOM 1599 C C . THR A 1 209 ? 1.603 10.701 13.728 1.00 90.19 209 THR A C 1
ATOM 1601 O O . THR A 1 209 ? 1.516 9.911 12.785 1.00 90.19 209 THR A O 1
ATOM 1604 N N . PRO A 1 210 ? 1.190 11.977 13.624 1.00 83.00 210 PRO A N 1
ATOM 1605 C CA . PRO A 1 210 ? 0.784 12.575 12.354 1.00 83.00 210 PRO A CA 1
ATOM 1606 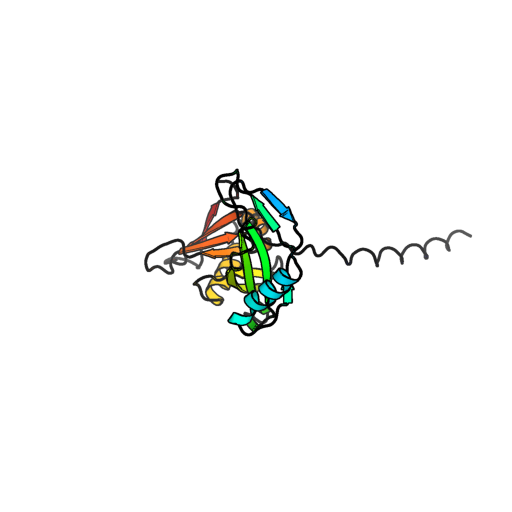C C . PRO A 1 210 ? 1.972 12.733 11.386 1.00 83.00 210 PRO A C 1
ATOM 1608 O O . PRO A 1 210 ? 3.129 12.661 11.809 1.00 83.00 210 PRO A O 1
ATOM 1611 N N . PRO A 1 211 ? 1.710 12.964 10.088 1.00 81.94 211 PRO A N 1
ATOM 1612 C CA . PRO A 1 211 ? 2.760 13.142 9.094 1.00 81.94 211 PRO A CA 1
ATOM 1613 C C . PRO A 1 211 ? 3.677 14.326 9.417 1.00 81.94 211 PRO A C 1
ATOM 1615 O O . PRO A 1 211 ? 3.208 15.418 9.733 1.00 81.94 211 PRO A O 1
ATOM 1618 N N . GLY A 1 212 ? 4.987 14.124 9.244 1.00 69.06 212 GLY A N 1
ATOM 1619 C CA . GLY A 1 212 ? 5.994 15.190 9.322 1.00 69.06 212 GLY A CA 1
ATOM 1620 C C . GLY A 1 212 ? 6.586 15.464 10.709 1.00 69.06 212 GLY A C 1
ATOM 1621 O O . GLY A 1 212 ? 7.253 16.487 10.859 1.00 69.06 212 GLY A O 1
ATOM 1622 N N . LEU A 1 213 ? 6.360 14.579 11.687 1.00 52.25 213 LEU A N 1
ATOM 1623 C CA . LEU A 1 213 ? 7.017 14.586 13.002 1.00 52.25 213 LEU A CA 1
ATOM 1624 C C . LEU A 1 213 ? 8.163 13.575 13.094 1.00 52.25 213 LEU A C 1
ATOM 1626 O O . LEU A 1 213 ? 8.050 12.491 12.475 1.00 52.25 213 LEU A O 1
#

pLDDT: mean 82.22, std 19.97, range [33.94, 97.69]

Radius of gyration: 21.43 Å; chains: 1; bounding box: 72×46×57 Å

Foldseek 3Di:
DPDPPPPPPPPPVPPPPPPPPPPLPLDADDPAKDKDFDDDDPVVVVQCQCPACVVVVFHWPDKDTWIWIDHPPPDQIKIKIKTWTDFDDADPNFTKIKIKIWMDRPVCPVDHIDIDIFIWHWAQDPLGTFIEGAPPHDPVVRNVVLVQLCVDPPCNPVSSVFRNQHWYWDPPDDDDDPQWIWIAGSQGKIWIWGQDDPPDDDTHTDDIDGHPD